Protein AF-A0AAN9NMA2-F1 (afdb_monomer)

Nearest PDB structures (foldseek):
  8e0n-assembly1_A  TM=4.822E-01  e=2.339E+00  synthetic construct
  8e0o-assembly1_C  TM=3.636E-01  e=3.233E+00  synthetic construct
  6xr2-assembly1_A  TM=3.063E-01  e=9.809E+00  synthetic construct
  4wpe-assembly1_A-2  TM=1.705E-01  e=4.469E+00  Saccharomyces cerevisiae S288C

Foldseek 3Di:
DVVVVVVVVVVVVVVVVVVLVVLLVVLVVLLCQCVVVQLVSLVVCVVVVVLVVVLPDCLLVCVVCPVVPPDDDPPVVVVVVVSNLSNVLSVLSSLLSNLSNLPPDPPPVVNCVSLVSSVVSCVSNLVLLVVLLPDQPVPDDPSSLSVVLSSLSSCLRRVVVDDDPPRCVVLSLQVLLCNLLVPDPVPCLVPDDPDPPVVSVSSVVSSVSSVVSSVSSVVCCCPVVVDDAAADPDCPPDPDDDPRNGDHPVSVVSVVVSVVVVVVVVVVVVVVVVVVVVVVVVPPDPPPDDDDPDDDDDDDDDDD

Secondary structure (DSSP, 8-state):
-HHHHHHHHHHHHHHHHHHHHHHHHHHHHHHHHHHHTHHHHHHHHHHTTHHHHHHHSTTTGGGGGGGGGGTS-TTHHHHHHHHHHHHHHHHHHHHHHHGGGGGT---HHHHHHHHHHHHHHHHHTHHHHHHHHTS-SSS--HHHHHHHHHHHHHHHHHGGG----TT-HHHHHHHHHHHHHTS-TT--TTT--SS-HHHHHHHHHHHHHHHHHHHHHHHHHHHHH-PPPPSS----S---S----PPPHHHHHHHHHHHHHHHHHHHHHHHHHHHHHHHHHHT-----PPPP------------

Structure (mmCIF, N/CA/C/O backbone):
data_AF-A0AAN9NMA2-F1
#
_entry.id   AF-A0AAN9NMA2-F1
#
loop_
_atom_site.group_PDB
_atom_site.id
_atom_site.type_symbol
_atom_site.label_atom_id
_atom_site.label_alt_id
_atom_site.label_comp_id
_atom_site.label_asym_id
_atom_site.label_entity_id
_atom_site.label_seq_id
_atom_site.pdbx_PDB_ins_code
_atom_site.Cartn_x
_atom_site.Cartn_y
_atom_site.Cartn_z
_atom_site.occupancy
_atom_site.B_iso_or_equiv
_atom_site.auth_seq_id
_atom_site.auth_comp_id
_atom_site.auth_asym_id
_atom_site.auth_atom_id
_atom_site.pdbx_PDB_model_num
ATOM 1 N N . MET A 1 1 ? 37.574 -26.250 -24.088 1.00 56.19 1 MET A N 1
ATOM 2 C CA . MET A 1 1 ? 36.104 -26.155 -24.203 1.00 56.19 1 MET A CA 1
ATOM 3 C C . MET A 1 1 ? 35.456 -25.803 -22.860 1.00 56.19 1 MET A C 1
ATOM 5 O O . MET A 1 1 ? 34.937 -24.706 -22.727 1.00 56.19 1 MET A O 1
ATOM 9 N N . GLU A 1 2 ? 35.596 -26.625 -21.815 1.00 55.31 2 GLU A N 1
ATOM 10 C CA . GLU A 1 2 ? 34.960 -26.388 -20.499 1.00 55.31 2 GLU A CA 1
ATOM 11 C C . GLU A 1 2 ? 35.450 -25.115 -19.761 1.00 55.31 2 GLU A C 1
ATOM 13 O O . GLU A 1 2 ? 34.676 -24.400 -19.123 1.00 55.31 2 GLU A O 1
ATOM 18 N N . ALA A 1 3 ? 36.732 -24.758 -19.906 1.00 56.34 3 ALA A N 1
ATOM 19 C CA . ALA A 1 3 ? 37.302 -23.544 -19.310 1.00 56.34 3 ALA A CA 1
ATOM 20 C C . ALA A 1 3 ? 36.848 -22.235 -19.995 1.00 56.34 3 ALA A C 1
ATOM 22 O O . ALA A 1 3 ? 36.778 -21.189 -19.345 1.00 56.34 3 ALA A O 1
ATOM 23 N N . GLU A 1 4 ? 36.517 -22.280 -21.289 1.00 51.00 4 GLU A N 1
ATOM 24 C CA . GLU A 1 4 ? 35.986 -21.125 -22.026 1.00 51.00 4 GLU A CA 1
ATOM 25 C C . GLU A 1 4 ? 34.508 -20.903 -21.725 1.00 51.00 4 GLU A C 1
ATOM 27 O O . GLU A 1 4 ? 34.096 -19.764 -21.514 1.00 51.00 4 GLU A O 1
ATOM 32 N N . GLU A 1 5 ? 33.728 -21.975 -21.589 1.00 50.56 5 GLU A N 1
ATOM 33 C CA . GLU A 1 5 ? 32.324 -21.875 -21.198 1.00 50.56 5 GLU A CA 1
ATOM 34 C C . GLU A 1 5 ? 32.168 -21.333 -19.767 1.00 50.56 5 GLU A C 1
ATOM 36 O O . GLU A 1 5 ? 31.306 -20.496 -19.494 1.00 50.56 5 GLU A O 1
ATOM 41 N N . LYS A 1 6 ? 33.079 -21.706 -18.858 1.00 55.09 6 LYS A N 1
ATOM 42 C CA . LYS A 1 6 ? 33.122 -21.167 -17.490 1.00 55.09 6 LYS A CA 1
ATOM 43 C C . LYS A 1 6 ? 33.547 -19.692 -17.446 1.00 55.09 6 LYS A C 1
ATOM 45 O O . LYS A 1 6 ? 33.032 -18.937 -16.622 1.00 55.09 6 LYS A O 1
ATOM 50 N N . LYS A 1 7 ? 34.450 -19.252 -18.334 1.00 57.41 7 LYS A N 1
ATOM 51 C CA . LYS A 1 7 ? 34.821 -17.829 -18.485 1.00 57.41 7 LYS A CA 1
ATOM 52 C C . LYS A 1 7 ? 33.698 -17.002 -19.115 1.00 57.41 7 LYS A C 1
ATOM 54 O O . LYS A 1 7 ? 33.480 -15.872 -18.685 1.00 57.41 7 LYS A O 1
ATOM 59 N N . ARG A 1 8 ? 32.971 -17.562 -20.084 1.00 51.69 8 ARG A N 1
ATOM 60 C CA . ARG A 1 8 ? 31.833 -16.911 -20.741 1.00 51.69 8 ARG A CA 1
ATOM 61 C C . ARG A 1 8 ? 30.655 -16.722 -19.780 1.00 51.69 8 ARG A C 1
ATOM 63 O O . ARG A 1 8 ? 30.224 -15.589 -19.602 1.00 51.69 8 ARG A O 1
ATOM 70 N N . LYS A 1 9 ? 30.270 -17.766 -19.033 1.00 54.69 9 LYS A N 1
ATOM 71 C CA . LYS A 1 9 ? 29.243 -17.676 -17.973 1.00 54.69 9 LYS A CA 1
ATOM 72 C C . LYS A 1 9 ? 29.603 -16.667 -16.875 1.00 54.69 9 LYS A C 1
ATOM 74 O O . LYS A 1 9 ? 28.730 -15.971 -16.372 1.00 54.69 9 LYS A O 1
ATOM 79 N N . ARG A 1 10 ? 30.891 -16.535 -16.521 1.00 53.38 10 ARG A N 1
ATOM 80 C CA . ARG A 1 10 ? 31.354 -15.522 -15.550 1.00 53.38 10 ARG A CA 1
ATOM 81 C C . ARG A 1 10 ? 31.276 -14.086 -16.079 1.00 53.38 10 ARG A C 1
ATOM 83 O O . ARG A 1 10 ? 30.953 -13.198 -15.301 1.00 53.38 10 ARG A O 1
ATOM 90 N N . ARG A 1 11 ? 31.555 -13.848 -17.366 1.00 47.19 11 ARG A N 1
ATOM 91 C CA . ARG A 1 11 ? 31.408 -12.513 -17.980 1.00 47.19 11 ARG A CA 1
ATOM 92 C C . ARG A 1 11 ? 29.943 -12.121 -18.155 1.00 47.19 11 ARG A C 1
ATOM 94 O O . ARG A 1 11 ? 29.588 -10.999 -17.827 1.00 47.19 11 ARG A O 1
ATOM 101 N N . GLU A 1 12 ? 29.102 -13.053 -18.598 1.00 51.62 12 GLU A N 1
ATOM 102 C CA . GLU A 1 12 ? 27.655 -12.837 -18.744 1.00 51.62 12 GLU A CA 1
ATOM 103 C C . GLU A 1 12 ? 26.982 -12.574 -17.381 1.00 51.62 12 GLU A C 1
ATOM 105 O O . GLU A 1 12 ? 26.124 -11.700 -17.271 1.00 51.62 12 GLU A O 1
ATOM 110 N N . GLY A 1 13 ? 27.424 -13.250 -16.312 1.00 52.12 13 GLY A N 1
ATOM 111 C CA . GLY A 1 13 ? 26.959 -12.979 -14.947 1.00 52.12 13 GLY A CA 1
ATOM 112 C C . GLY A 1 13 ? 27.393 -11.615 -14.387 1.00 52.12 13 GLY A C 1
ATOM 113 O O . GLY A 1 13 ? 26.640 -11.005 -13.631 1.00 52.12 13 GLY A O 1
ATOM 114 N N . PHE A 1 14 ? 28.576 -11.121 -14.770 1.00 48.97 14 PHE A N 1
ATOM 115 C CA . PHE A 1 14 ? 29.099 -9.823 -14.328 1.00 48.97 14 PHE A CA 1
ATOM 116 C C . PHE A 1 14 ? 28.417 -8.642 -15.042 1.00 48.97 14 PHE A C 1
ATOM 118 O O . PHE A 1 14 ? 27.971 -7.713 -14.377 1.00 48.97 14 PHE A O 1
ATOM 125 N N . ASP A 1 15 ? 28.230 -8.722 -16.365 1.00 53.62 15 ASP A N 1
ATOM 126 C CA . ASP A 1 15 ? 27.480 -7.722 -17.157 1.00 53.62 15 ASP A CA 1
ATOM 127 C C . ASP A 1 15 ? 26.005 -7.633 -16.707 1.00 53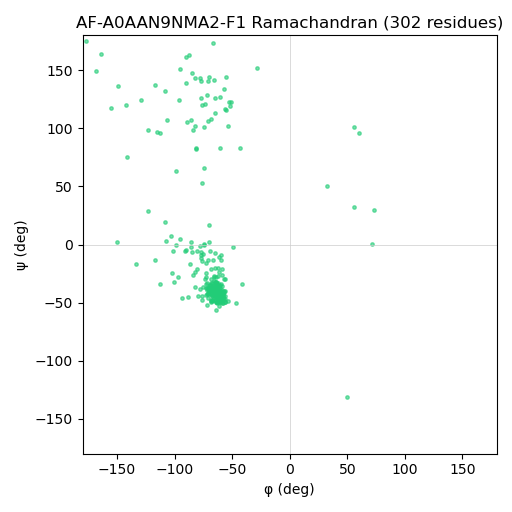.62 15 ASP A C 1
ATOM 129 O O . ASP A 1 15 ? 25.418 -6.556 -16.595 1.00 53.62 15 ASP A O 1
ATOM 133 N N . GLY A 1 16 ? 25.408 -8.769 -16.328 1.00 60.16 16 GLY A N 1
ATOM 134 C CA . GLY A 1 16 ? 24.080 -8.791 -15.715 1.00 60.16 16 GLY A CA 1
ATOM 135 C C . GLY A 1 16 ? 24.018 -8.123 -14.335 1.00 60.16 16 GLY A C 1
ATOM 136 O O . GLY A 1 16 ? 22.973 -7.580 -13.977 1.00 60.16 16 GLY A O 1
ATOM 137 N N . PHE A 1 17 ? 25.098 -8.165 -13.545 1.00 58.56 17 PHE A N 1
ATOM 138 C CA . PHE A 1 17 ? 25.187 -7.508 -12.234 1.00 58.56 17 PHE A CA 1
ATOM 139 C C . PHE A 1 17 ? 25.277 -5.990 -12.363 1.00 58.56 17 PHE A C 1
ATOM 141 O O . PHE A 1 17 ? 24.439 -5.285 -11.804 1.00 58.56 17 PHE A O 1
ATOM 148 N N . GLU A 1 18 ? 26.216 -5.508 -13.174 1.00 62.53 18 GLU A N 1
ATOM 149 C CA . GLU A 1 18 ? 26.425 -4.081 -13.420 1.00 62.53 18 GLU A CA 1
ATOM 150 C C . GLU A 1 18 ? 25.147 -3.406 -13.937 1.00 62.53 18 GLU A C 1
ATOM 152 O O . GLU A 1 18 ? 24.709 -2.397 -13.388 1.00 62.53 18 GLU A O 1
ATOM 157 N N . ARG A 1 19 ? 24.453 -4.043 -14.889 1.00 67.50 19 ARG A N 1
ATOM 158 C CA . ARG A 1 19 ? 23.186 -3.537 -15.441 1.00 67.50 19 ARG A CA 1
ATOM 159 C C . ARG A 1 19 ? 22.065 -3.420 -14.407 1.00 67.50 19 ARG A C 1
ATOM 161 O O . ARG A 1 19 ? 21.262 -2.494 -14.483 1.00 67.50 19 ARG A O 1
ATOM 168 N N . ALA A 1 20 ? 21.991 -4.343 -13.448 1.00 65.31 20 ALA A N 1
ATOM 169 C CA . ALA A 1 20 ? 20.990 -4.266 -12.384 1.00 65.31 20 ALA A CA 1
ATOM 170 C C . ALA A 1 20 ? 21.314 -3.164 -11.372 1.00 65.31 20 ALA A C 1
ATOM 172 O O . ALA A 1 20 ? 20.399 -2.479 -10.929 1.00 65.31 20 ALA A O 1
ATOM 173 N N . CYS A 1 21 ? 22.594 -2.965 -11.048 1.00 68.12 21 CYS A N 1
ATOM 174 C CA . CYS A 1 21 ? 23.028 -1.860 -10.196 1.00 68.12 21 CYS A CA 1
ATOM 175 C C . CYS A 1 21 ? 22.755 -0.503 -10.859 1.00 68.12 21 CYS A C 1
ATOM 177 O O . CYS A 1 21 ? 22.251 0.406 -10.206 1.00 68.12 21 CYS A O 1
ATOM 179 N N . THR A 1 22 ? 23.012 -0.360 -12.164 1.00 78.81 22 THR A N 1
ATOM 180 C CA . THR A 1 22 ? 22.646 0.856 -12.908 1.00 78.81 22 THR A CA 1
ATOM 181 C C . THR A 1 22 ? 21.140 1.103 -12.853 1.00 78.81 22 THR A C 1
ATOM 183 O O . THR A 1 22 ? 20.709 2.202 -12.513 1.00 78.81 22 THR A O 1
ATOM 186 N N . PHE A 1 23 ? 20.336 0.069 -13.107 1.00 79.06 23 PHE A N 1
ATOM 187 C CA . PHE A 1 23 ? 18.879 0.178 -13.077 1.00 79.06 23 PHE A CA 1
ATOM 188 C C . PHE A 1 23 ? 18.333 0.533 -11.686 1.00 79.06 23 PHE A C 1
ATOM 190 O O . PHE A 1 23 ? 17.402 1.324 -11.555 1.00 79.06 23 PHE A O 1
ATOM 197 N N . GLU A 1 24 ? 18.926 -0.011 -10.626 1.00 79.88 24 GLU A N 1
ATOM 198 C CA . GLU A 1 24 ? 18.588 0.348 -9.250 1.00 79.88 24 GLU A CA 1
ATOM 199 C C . GLU A 1 24 ? 18.865 1.831 -8.966 1.00 79.88 24 GLU A C 1
ATOM 201 O O . GLU A 1 24 ? 18.018 2.520 -8.395 1.00 79.88 24 GLU A O 1
ATOM 206 N N . VAL A 1 25 ? 20.025 2.342 -9.391 1.00 84.69 25 VAL A N 1
ATOM 207 C CA . VAL A 1 25 ? 20.384 3.758 -9.226 1.00 84.69 25 VAL A CA 1
ATOM 208 C C . VAL A 1 25 ? 19.408 4.658 -9.984 1.00 84.69 25 VAL A C 1
ATOM 210 O O . VAL A 1 25 ? 18.971 5.681 -9.448 1.00 84.69 25 VAL A O 1
ATOM 213 N N . GLU A 1 26 ? 19.014 4.264 -11.194 1.00 87.50 26 GLU A N 1
ATOM 214 C CA . GLU A 1 26 ? 17.990 4.962 -11.973 1.00 87.50 26 GLU A CA 1
ATOM 215 C C . GLU A 1 26 ? 16.642 4.976 -11.238 1.00 87.50 26 GLU A C 1
ATOM 217 O O . GLU A 1 26 ? 16.062 6.044 -11.036 1.00 87.50 26 GLU A O 1
ATOM 222 N N . LEU A 1 27 ? 16.165 3.828 -10.746 1.00 88.19 27 LEU A N 1
ATOM 223 C CA . LEU A 1 27 ? 14.931 3.750 -9.957 1.00 88.19 27 LEU A CA 1
ATOM 224 C C . LEU A 1 27 ? 14.999 4.612 -8.693 1.00 88.19 27 LEU A C 1
ATOM 226 O O . LEU A 1 27 ? 14.045 5.326 -8.375 1.00 88.19 27 LEU A O 1
ATOM 230 N N . ALA A 1 28 ? 16.125 4.588 -7.983 1.00 89.31 28 ALA A N 1
ATOM 231 C CA . ALA A 1 28 ? 16.335 5.411 -6.801 1.00 89.31 28 ALA A CA 1
ATOM 232 C C . ALA A 1 28 ? 16.261 6.908 -7.137 1.00 89.31 28 ALA A C 1
ATOM 234 O O . ALA A 1 28 ? 15.673 7.679 -6.373 1.00 89.31 28 ALA A O 1
ATOM 235 N N . LEU A 1 29 ? 16.801 7.327 -8.285 1.00 92.44 29 LEU A N 1
ATOM 236 C CA . LEU A 1 29 ? 16.683 8.699 -8.771 1.00 92.44 29 LEU A CA 1
ATOM 237 C C . LEU A 1 29 ? 15.222 9.070 -9.060 1.00 92.44 29 LEU A C 1
ATOM 239 O O . LEU A 1 29 ? 14.768 10.122 -8.608 1.00 92.44 29 LEU A O 1
ATOM 243 N N . LEU A 1 30 ? 14.462 8.209 -9.741 1.00 94.12 30 LEU A N 1
ATOM 244 C CA . LEU A 1 30 ? 13.045 8.455 -10.040 1.00 94.12 30 LEU A CA 1
ATOM 245 C C . LEU A 1 30 ? 12.204 8.564 -8.761 1.00 94.12 30 LEU A C 1
ATOM 247 O O . LEU A 1 30 ? 11.411 9.497 -8.610 1.00 94.12 30 LEU A O 1
ATOM 251 N N . VAL A 1 31 ? 12.429 7.669 -7.794 1.00 92.69 31 VAL A N 1
ATOM 252 C CA . VAL A 1 31 ? 11.788 7.739 -6.473 1.00 92.69 31 VAL A CA 1
ATOM 253 C C . VAL A 1 31 ? 12.137 9.060 -5.786 1.00 92.69 31 VAL A C 1
ATOM 255 O O . VAL A 1 31 ? 11.235 9.748 -5.303 1.00 92.69 31 VAL A O 1
ATOM 258 N N . ARG A 1 32 ? 13.411 9.475 -5.800 1.00 93.06 32 ARG A N 1
ATOM 259 C CA . ARG A 1 32 ? 13.847 10.761 -5.228 1.00 93.06 32 ARG A CA 1
ATOM 260 C C . ARG A 1 32 ? 13.190 11.957 -5.906 1.00 93.06 32 ARG A C 1
ATOM 262 O O . ARG A 1 32 ? 12.810 12.884 -5.199 1.00 93.06 32 ARG A O 1
ATOM 269 N N . ILE A 1 33 ? 13.028 11.950 -7.230 1.00 92.81 33 ILE A N 1
ATOM 270 C CA . ILE A 1 33 ? 12.318 13.012 -7.959 1.00 92.81 33 ILE A CA 1
ATOM 271 C C . ILE A 1 33 ? 10.866 13.086 -7.479 1.00 92.81 33 ILE A C 1
ATOM 273 O O . ILE A 1 33 ? 10.405 14.163 -7.102 1.00 92.81 33 ILE A O 1
ATOM 277 N N . SER A 1 34 ? 10.169 11.947 -7.417 1.00 91.69 34 SER A N 1
ATOM 278 C CA . SER A 1 34 ? 8.778 11.914 -6.953 1.00 91.69 34 SER A CA 1
ATOM 279 C C . SER A 1 34 ? 8.627 12.383 -5.501 1.00 91.69 34 SER A C 1
ATOM 281 O O . SER A 1 34 ? 7.679 13.088 -5.176 1.00 91.69 34 SER A O 1
ATOM 283 N N . HIS A 1 35 ? 9.593 12.066 -4.636 1.00 89.81 35 HIS A N 1
ATOM 284 C CA . HIS A 1 35 ? 9.566 12.466 -3.233 1.00 89.81 35 HIS A CA 1
ATOM 285 C C . HIS A 1 35 ? 9.920 13.948 -3.046 1.00 89.81 35 HIS A C 1
ATOM 287 O O . HIS A 1 35 ? 9.213 14.675 -2.357 1.00 89.81 35 HIS A O 1
ATOM 293 N N . LYS A 1 36 ? 11.000 14.420 -3.684 1.00 92.50 36 LYS A N 1
ATOM 294 C CA . LYS A 1 36 ? 11.506 15.794 -3.535 1.00 92.50 36 LYS A CA 1
ATOM 295 C C . LYS A 1 36 ? 10.556 16.831 -4.131 1.00 92.50 36 LYS A C 1
ATOM 297 O O . LYS A 1 36 ? 10.403 17.906 -3.564 1.00 92.50 36 LYS A O 1
ATOM 302 N N . TYR A 1 37 ? 9.944 16.518 -5.270 1.00 89.56 37 TYR A N 1
ATOM 303 C CA . TYR A 1 37 ? 9.050 17.433 -5.985 1.00 89.56 37 TYR A CA 1
ATOM 304 C C . TYR A 1 37 ? 7.565 17.085 -5.794 1.00 89.56 37 TYR A C 1
ATOM 306 O O . TYR A 1 37 ? 6.706 17.681 -6.448 1.00 89.56 37 TYR A O 1
ATOM 314 N N . GLY A 1 38 ? 7.257 16.121 -4.919 1.00 88.25 38 GLY A N 1
ATOM 315 C CA . GLY A 1 38 ? 5.902 15.684 -4.596 1.00 88.25 38 GLY A CA 1
ATOM 316 C C . GLY A 1 38 ? 5.055 15.393 -5.837 1.00 88.25 38 GLY A C 1
ATOM 317 O O . GLY A 1 38 ? 5.486 14.725 -6.780 1.00 88.25 38 GLY A O 1
ATOM 318 N N . LYS A 1 39 ? 3.841 15.954 -5.859 1.00 87.88 39 LYS A N 1
ATOM 319 C CA . LYS A 1 39 ? 2.870 15.763 -6.947 1.00 87.88 39 LYS A CA 1
ATOM 320 C C . LYS A 1 39 ? 3.385 16.255 -8.301 1.00 87.88 39 LYS A C 1
ATOM 322 O O . LYS A 1 39 ? 3.200 15.568 -9.298 1.00 87.88 39 LYS A O 1
ATOM 327 N N . SER A 1 40 ? 4.089 17.384 -8.353 1.00 88.44 40 SER A N 1
ATOM 328 C CA . SER A 1 40 ? 4.661 17.891 -9.609 1.00 88.44 40 SER A CA 1
ATOM 329 C C . SER A 1 40 ? 5.706 16.927 -10.177 1.00 88.44 40 SER A C 1
ATOM 331 O O . SER A 1 40 ? 5.712 16.652 -11.375 1.00 88.44 40 SER A O 1
ATOM 333 N N . GLY A 1 41 ? 6.548 16.348 -9.313 1.00 90.62 41 GLY A N 1
ATOM 334 C CA . GLY A 1 41 ? 7.504 15.308 -9.703 1.00 90.62 41 GLY A CA 1
ATOM 335 C C . GLY A 1 41 ? 6.812 14.048 -10.215 1.00 90.62 41 GLY A C 1
ATOM 336 O O . GLY A 1 41 ? 7.126 13.565 -11.301 1.00 90.62 41 GLY A O 1
ATOM 337 N N . ALA A 1 42 ? 5.825 13.548 -9.469 1.00 90.69 42 ALA A N 1
ATOM 338 C CA . ALA A 1 42 ? 5.023 12.396 -9.873 1.00 90.69 42 ALA A CA 1
ATOM 339 C C . ALA A 1 42 ? 4.323 12.619 -11.228 1.00 90.69 42 ALA A C 1
ATOM 341 O O . ALA A 1 42 ? 4.308 11.724 -12.069 1.00 90.69 42 ALA A O 1
ATOM 342 N N . GLN A 1 43 ? 3.804 13.821 -11.485 1.00 89.50 43 GLN A N 1
ATOM 343 C CA . GLN A 1 43 ? 3.146 14.158 -12.746 1.00 89.50 43 GLN A CA 1
ATOM 344 C C . GLN A 1 43 ? 4.107 14.142 -13.938 1.00 89.50 43 GLN A C 1
ATOM 346 O O . GLN A 1 43 ? 3.752 13.628 -15.002 1.00 89.50 43 GLN A O 1
ATOM 351 N N . VAL A 1 44 ? 5.312 14.696 -13.779 1.00 91.12 44 VAL A N 1
ATOM 352 C CA . VAL A 1 44 ? 6.340 14.658 -14.831 1.00 91.12 44 VAL A CA 1
ATOM 353 C C . VAL A 1 44 ? 6.683 13.208 -15.164 1.00 91.12 44 VAL A C 1
ATOM 355 O O . VAL A 1 44 ? 6.649 12.822 -16.330 1.00 91.12 44 VAL A O 1
ATOM 358 N N . LEU A 1 45 ? 6.918 12.383 -14.142 1.00 92.38 45 LEU A N 1
ATOM 359 C CA . LEU A 1 45 ? 7.236 10.964 -14.311 1.00 92.38 45 LEU A CA 1
ATOM 360 C C . LEU A 1 45 ? 6.090 10.185 -14.971 1.00 92.38 45 LEU A C 1
ATOM 362 O O . LEU A 1 45 ? 6.327 9.373 -15.865 1.00 92.38 45 LEU A O 1
ATOM 366 N N . PHE A 1 46 ? 4.844 10.463 -14.585 1.00 90.31 46 PHE A N 1
ATOM 367 C CA . PHE A 1 46 ? 3.671 9.887 -15.240 1.00 90.31 46 PHE A CA 1
ATOM 368 C C . PHE A 1 46 ? 3.603 10.272 -16.723 1.00 90.31 46 PHE A C 1
ATOM 370 O O . PHE A 1 46 ? 3.385 9.416 -17.578 1.00 90.31 46 PHE A O 1
ATOM 377 N N . SER A 1 47 ? 3.847 11.546 -17.038 1.00 89.31 47 SER A N 1
ATOM 378 C CA . SER A 1 47 ? 3.820 12.068 -18.411 1.00 89.31 47 SER A CA 1
ATOM 379 C C . SER A 1 47 ? 4.934 11.484 -19.286 1.00 89.31 47 SER A C 1
ATOM 381 O O . SER A 1 47 ? 4.756 11.357 -20.492 1.00 89.31 47 SER A O 1
ATOM 383 N N . MET A 1 48 ? 6.052 11.068 -18.682 1.00 92.06 48 MET A N 1
ATOM 384 C CA . MET A 1 48 ? 7.133 10.327 -19.345 1.00 92.06 48 MET A CA 1
ATOM 385 C C . MET A 1 48 ? 6.788 8.855 -19.640 1.00 92.06 48 MET A C 1
ATOM 387 O O . MET A 1 48 ? 7.627 8.128 -20.167 1.00 92.06 48 MET A O 1
ATOM 391 N N . GLY A 1 49 ? 5.582 8.388 -19.297 1.00 89.38 49 GLY A N 1
ATOM 392 C CA . GLY A 1 49 ? 5.154 7.014 -19.565 1.00 89.38 49 GLY A CA 1
ATOM 393 C C . GLY A 1 49 ? 5.823 5.984 -18.657 1.00 89.38 49 GLY A C 1
ATOM 394 O O . GLY A 1 49 ? 6.017 4.840 -19.060 1.00 89.38 49 GLY A O 1
ATOM 395 N N . ILE A 1 50 ? 6.195 6.361 -17.426 1.00 90.94 50 ILE A N 1
ATOM 396 C CA . ILE A 1 50 ? 7.008 5.488 -16.570 1.00 90.94 50 ILE A CA 1
ATOM 397 C C . ILE A 1 50 ? 6.343 4.137 -16.263 1.00 90.94 50 ILE A C 1
ATOM 399 O O . ILE A 1 50 ? 7.033 3.128 -16.217 1.00 90.94 50 ILE A O 1
ATOM 403 N N . LEU A 1 51 ? 5.013 4.080 -16.127 1.00 90.50 51 LEU A N 1
ATOM 404 C CA . LEU A 1 51 ? 4.289 2.817 -15.916 1.00 90.50 51 LEU A CA 1
ATOM 405 C C . LEU A 1 51 ? 4.384 1.879 -17.126 1.00 90.50 51 LEU A C 1
ATOM 407 O O . LEU A 1 51 ? 4.549 0.672 -16.954 1.00 90.50 51 LEU A O 1
ATOM 411 N N . ASP A 1 52 ? 4.338 2.431 -18.339 1.00 89.56 52 ASP A N 1
ATOM 412 C CA . ASP A 1 52 ? 4.487 1.661 -19.576 1.00 89.56 52 ASP A CA 1
ATOM 413 C C . ASP A 1 52 ? 5.938 1.149 -19.708 1.00 89.56 52 ASP A C 1
ATOM 415 O O . ASP A 1 52 ? 6.171 -0.010 -20.059 1.00 89.56 52 ASP A O 1
ATOM 419 N N . ASN A 1 53 ? 6.923 1.968 -19.323 1.00 87.94 53 ASN A N 1
ATOM 420 C CA . ASN A 1 53 ? 8.341 1.588 -19.301 1.00 87.94 53 ASN A CA 1
ATOM 421 C C . ASN A 1 53 ? 8.638 0.493 -18.263 1.00 87.94 53 ASN A C 1
ATOM 423 O O . ASN A 1 53 ? 9.389 -0.441 -18.537 1.00 87.94 53 ASN A O 1
ATOM 427 N N . LEU A 1 54 ? 8.029 0.571 -17.077 1.00 87.25 54 LEU A N 1
ATOM 428 C CA . LEU A 1 54 ? 8.177 -0.449 -16.036 1.00 87.25 54 LEU A CA 1
ATOM 429 C C . LEU A 1 54 ? 7.509 -1.771 -16.432 1.00 87.25 54 LEU A C 1
ATOM 431 O O . LEU A 1 54 ? 8.074 -2.829 -16.172 1.00 87.25 54 LEU A O 1
ATOM 435 N N . SER A 1 55 ? 6.350 -1.709 -17.095 1.00 82.81 55 SER A N 1
ATOM 436 C CA . SER A 1 55 ? 5.610 -2.896 -17.553 1.00 82.81 55 SER A CA 1
ATOM 437 C C . SER A 1 55 ? 6.273 -3.589 -18.746 1.00 82.81 55 SER A C 1
ATOM 439 O O . SER A 1 55 ? 6.232 -4.809 -18.864 1.00 82.81 55 SER A O 1
ATOM 441 N N . SER A 1 56 ? 6.901 -2.821 -19.640 1.00 77.06 56 SER A N 1
ATOM 442 C CA . SER A 1 56 ? 7.670 -3.357 -20.775 1.00 77.06 56 SER A CA 1
ATOM 443 C C . SER A 1 56 ? 9.083 -3.807 -20.381 1.00 77.06 56 SER A C 1
ATOM 445 O O . SER A 1 56 ? 9.701 -4.627 -21.068 1.00 77.06 56 SER A O 1
ATOM 447 N N . GLY A 1 57 ? 9.601 -3.300 -19.260 1.00 65.81 57 GLY A N 1
ATOM 448 C CA . GLY A 1 57 ? 10.896 -3.662 -18.710 1.00 65.81 57 GLY A CA 1
ATOM 449 C C . GLY A 1 57 ? 10.953 -5.126 -18.272 1.00 65.81 57 GLY A C 1
ATOM 450 O O . GLY A 1 57 ? 10.193 -5.584 -17.423 1.00 65.81 57 GLY A O 1
ATOM 451 N N . ARG A 1 58 ? 11.949 -5.871 -18.772 1.00 53.91 58 ARG A N 1
ATOM 452 C CA . ARG A 1 58 ? 12.213 -7.271 -18.367 1.00 53.91 58 ARG A CA 1
ATOM 453 C C . ARG A 1 58 ? 12.516 -7.442 -16.867 1.00 53.91 58 ARG A C 1
ATOM 455 O O . ARG A 1 58 ? 12.589 -8.576 -16.405 1.00 53.91 58 ARG A O 1
ATOM 462 N N . ALA A 1 59 ? 12.690 -6.348 -16.122 1.00 50.88 59 ALA A N 1
ATOM 463 C CA . ALA A 1 59 ? 12.981 -6.338 -14.690 1.00 50.88 59 ALA A CA 1
ATOM 464 C C . ALA A 1 59 ? 11.846 -6.931 -13.837 1.00 50.88 59 ALA A C 1
ATOM 466 O O . ALA A 1 59 ? 12.126 -7.583 -12.836 1.00 50.88 59 ALA A O 1
ATOM 467 N N . MET A 1 60 ? 10.583 -6.781 -14.253 1.00 53.03 60 MET A N 1
ATOM 468 C CA . MET A 1 60 ? 9.446 -7.404 -13.559 1.00 53.03 60 MET A CA 1
ATOM 469 C C . MET A 1 60 ? 9.224 -8.864 -13.998 1.00 53.03 60 MET A C 1
ATOM 471 O O . MET A 1 60 ? 8.793 -9.692 -13.203 1.00 53.03 60 MET A O 1
ATOM 475 N N . ASN A 1 61 ? 9.635 -9.227 -15.221 1.00 46.72 61 ASN A N 1
ATOM 476 C CA . ASN A 1 61 ? 9.586 -10.602 -15.748 1.00 46.72 61 ASN A CA 1
ATOM 477 C C . ASN A 1 61 ? 10.655 -11.547 -15.163 1.00 46.72 61 ASN A C 1
ATOM 479 O O . ASN A 1 61 ? 10.659 -12.740 -15.472 1.00 46.72 61 ASN A O 1
ATOM 483 N N . LEU A 1 62 ? 11.520 -11.065 -14.261 1.00 45.03 62 LEU A N 1
ATOM 484 C CA . LEU A 1 62 ? 12.363 -11.925 -13.413 1.00 45.03 62 LEU A CA 1
ATOM 485 C C . LEU A 1 62 ? 11.527 -12.839 -12.493 1.00 45.03 62 LEU A C 1
ATOM 487 O O . LEU A 1 62 ? 12.037 -13.805 -11.929 1.00 45.03 62 LEU A O 1
ATOM 491 N N . GLN A 1 63 ? 10.217 -12.599 -12.413 1.00 43.69 63 GLN A N 1
ATOM 492 C CA . GLN A 1 63 ? 9.246 -13.414 -11.693 1.00 43.69 63 GLN A CA 1
ATOM 493 C C . GLN A 1 63 ? 9.103 -14.859 -12.206 1.00 43.69 63 GLN A C 1
ATOM 495 O O . GLN A 1 63 ? 8.715 -15.737 -11.436 1.00 43.69 63 GLN A O 1
ATOM 500 N N . GLY A 1 64 ? 9.506 -15.158 -13.450 1.00 38.38 64 GLY A N 1
ATOM 501 C CA . GLY A 1 64 ? 9.607 -16.543 -13.943 1.00 38.38 64 GLY A CA 1
ATOM 502 C C . GLY A 1 64 ? 10.587 -17.420 -13.141 1.00 38.38 64 GLY A C 1
ATOM 503 O O . GLY A 1 64 ? 10.547 -18.645 -13.243 1.00 38.38 64 GLY A O 1
ATOM 504 N N . SER A 1 65 ? 11.429 -16.805 -12.302 1.00 38.25 65 SER A N 1
ATOM 505 C CA . SER A 1 65 ? 12.372 -17.469 -11.397 1.00 38.25 65 SER A CA 1
ATOM 506 C C . SER A 1 65 ? 11.846 -17.657 -9.964 1.00 38.25 65 SER A C 1
ATOM 508 O O . SER A 1 65 ? 12.560 -18.171 -9.113 1.00 38.25 65 SER A O 1
ATOM 510 N N . LEU A 1 66 ? 10.590 -17.318 -9.649 1.00 40.06 66 LEU A N 1
ATOM 511 C CA . LEU A 1 66 ? 10.036 -17.608 -8.313 1.00 40.06 66 LEU A CA 1
ATOM 512 C C . LEU A 1 66 ? 9.671 -19.089 -8.102 1.00 40.06 66 LEU A C 1
ATOM 514 O O . LEU A 1 66 ? 9.419 -19.503 -6.975 1.00 40.06 66 LEU A O 1
ATOM 518 N N . ARG A 1 67 ? 9.719 -19.922 -9.154 1.00 35.38 67 ARG A N 1
ATOM 519 C CA . ARG A 1 67 ? 9.603 -21.391 -9.043 1.00 35.38 67 ARG A CA 1
ATOM 520 C C . ARG A 1 67 ? 10.922 -22.123 -8.754 1.00 35.38 67 ARG A C 1
ATOM 522 O O . ARG A 1 67 ? 10.912 -23.345 -8.663 1.00 35.38 67 ARG A O 1
ATOM 529 N N . TRP A 1 68 ? 12.051 -21.429 -8.586 1.00 33.75 68 TRP A N 1
ATOM 530 C CA . TRP A 1 68 ? 13.345 -22.086 -8.321 1.00 33.75 68 TRP A CA 1
ATOM 531 C C . TRP A 1 68 ? 13.619 -22.407 -6.844 1.00 33.75 68 TRP A C 1
ATOM 533 O O . TRP A 1 68 ? 14.632 -23.034 -6.528 1.00 33.75 68 TRP A O 1
ATOM 543 N N . VAL A 1 69 ? 12.716 -22.030 -5.935 1.00 34.03 69 VAL A N 1
ATOM 544 C CA . VAL A 1 69 ? 12.961 -22.129 -4.488 1.00 34.03 69 VAL A CA 1
ATOM 545 C C . VAL A 1 69 ? 12.832 -23.547 -3.925 1.00 34.03 69 VAL A C 1
ATOM 547 O O . VAL A 1 69 ? 13.278 -23.770 -2.805 1.00 34.03 69 VAL A O 1
ATOM 550 N N . GLU A 1 70 ? 12.353 -24.550 -4.666 1.00 34.81 70 GLU A N 1
ATOM 551 C CA . GLU A 1 70 ? 12.157 -25.861 -4.029 1.00 34.81 70 GLU A CA 1
ATOM 552 C C . GLU A 1 70 ? 13.339 -26.840 -4.104 1.00 34.81 70 GLU A C 1
ATOM 554 O O . GLU A 1 70 ? 13.269 -27.873 -3.451 1.00 34.81 70 GLU A O 1
ATOM 559 N N . THR A 1 71 ? 14.461 -26.587 -4.807 1.00 32.62 71 THR A N 1
ATOM 560 C CA . THR A 1 71 ? 15.492 -27.661 -4.861 1.00 32.62 71 THR A CA 1
ATOM 561 C C . THR A 1 71 ? 16.984 -27.357 -4.998 1.00 32.62 71 THR A C 1
ATOM 563 O O . THR A 1 71 ? 17.729 -28.338 -5.021 1.00 32.62 71 THR A O 1
ATOM 566 N N . LYS A 1 72 ? 17.522 -26.122 -5.035 1.00 33.66 72 LYS A N 1
ATOM 567 C CA . LYS A 1 72 ? 19.003 -25.974 -5.111 1.00 33.66 72 LYS A CA 1
ATOM 568 C C . LYS A 1 72 ? 19.632 -24.824 -4.306 1.00 33.66 72 LYS A C 1
ATOM 570 O O . LYS A 1 72 ? 19.426 -23.654 -4.575 1.00 33.66 72 LYS A O 1
ATOM 575 N N . LEU A 1 73 ? 20.512 -25.245 -3.389 1.00 41.59 73 LEU A N 1
ATOM 576 C CA . LEU A 1 73 ? 21.671 -24.567 -2.786 1.00 41.59 73 LEU A CA 1
ATOM 577 C C . LEU A 1 73 ? 21.436 -23.252 -2.004 1.00 41.59 73 LEU A C 1
ATOM 579 O O . LEU A 1 73 ? 21.520 -22.141 -2.512 1.00 41.59 73 LEU A O 1
ATOM 583 N N . ARG A 1 74 ? 21.317 -23.430 -0.683 1.00 45.03 74 ARG A N 1
ATOM 584 C CA . ARG A 1 74 ? 21.060 -22.482 0.424 1.00 45.03 74 ARG A CA 1
ATOM 585 C C . ARG A 1 74 ? 21.912 -21.192 0.516 1.00 45.03 74 ARG A C 1
ATOM 587 O O . ARG A 1 74 ? 21.686 -20.420 1.438 1.00 45.03 74 ARG A O 1
ATOM 594 N N . ARG A 1 75 ? 22.894 -20.938 -0.358 1.00 43.69 75 ARG A N 1
ATOM 595 C CA . ARG A 1 75 ? 23.775 -19.747 -0.264 1.00 43.69 75 ARG A CA 1
ATOM 596 C C . ARG A 1 75 ? 23.607 -18.724 -1.391 1.00 43.69 75 ARG A C 1
ATOM 598 O O . ARG A 1 75 ? 23.657 -17.539 -1.092 1.00 43.69 75 ARG A O 1
ATOM 605 N N . ASP A 1 76 ? 23.316 -19.146 -2.621 1.00 44.97 76 ASP A N 1
ATOM 606 C CA . ASP A 1 76 ? 23.085 -18.207 -3.737 1.00 44.97 76 ASP A CA 1
ATOM 607 C C . ASP A 1 76 ? 21.645 -17.658 -3.756 1.00 44.97 76 ASP A C 1
ATOM 609 O O . ASP A 1 76 ? 21.403 -16.548 -4.220 1.00 44.97 76 ASP A O 1
ATOM 613 N N . VAL A 1 77 ? 20.693 -18.387 -3.160 1.00 49.84 77 VAL A N 1
ATOM 614 C CA . VAL A 1 77 ? 19.268 -18.005 -3.091 1.00 49.84 77 VAL A CA 1
ATOM 615 C C . VAL A 1 77 ? 19.036 -16.751 -2.238 1.00 49.84 77 VAL A C 1
ATOM 617 O O . VAL A 1 77 ? 18.187 -15.929 -2.564 1.00 49.84 77 VAL A O 1
ATOM 620 N N . ALA A 1 78 ? 19.799 -16.569 -1.156 1.00 50.75 78 ALA A N 1
ATOM 621 C CA . ALA A 1 78 ? 19.644 -15.403 -0.283 1.00 50.75 78 ALA A CA 1
ATOM 622 C C . ALA A 1 78 ? 20.063 -14.096 -0.981 1.00 50.75 78 ALA A C 1
ATOM 624 O O . ALA A 1 78 ? 19.415 -13.071 -0.798 1.00 50.75 78 ALA A O 1
ATOM 625 N N . VAL A 1 79 ? 21.108 -14.156 -1.813 1.00 53.00 79 VAL A N 1
ATOM 626 C CA . VAL A 1 79 ? 21.623 -13.005 -2.571 1.00 53.00 79 VAL A CA 1
ATOM 627 C C . VAL A 1 79 ? 20.661 -12.616 -3.698 1.00 53.00 79 VAL A C 1
ATOM 629 O O . VAL A 1 79 ? 20.456 -11.432 -3.951 1.00 53.00 79 VAL A O 1
ATOM 632 N N . ASP A 1 80 ? 20.030 -13.596 -4.348 1.00 55.56 80 ASP A N 1
ATOM 633 C CA . ASP A 1 80 ? 19.080 -13.347 -5.440 1.00 55.56 80 ASP A CA 1
ATOM 634 C C . ASP A 1 80 ? 17.748 -12.756 -4.937 1.00 55.56 80 ASP A C 1
ATOM 636 O O . ASP A 1 80 ? 17.218 -11.806 -5.516 1.00 55.56 80 ASP A O 1
ATOM 640 N N . VAL A 1 81 ? 17.252 -13.233 -3.787 1.00 59.91 81 VAL A N 1
ATOM 641 C CA . VAL A 1 81 ? 16.050 -12.684 -3.131 1.00 59.91 81 VAL A CA 1
ATOM 642 C C . VAL A 1 81 ? 16.269 -11.243 -2.669 1.00 59.91 81 VAL A C 1
ATOM 644 O O . VAL A 1 81 ? 15.382 -10.405 -2.842 1.00 59.91 81 VAL A O 1
ATOM 647 N N . ASP A 1 82 ? 17.435 -10.936 -2.099 1.00 62.66 82 ASP A N 1
ATOM 648 C CA . ASP A 1 82 ? 17.776 -9.575 -1.671 1.00 62.66 82 ASP A CA 1
ATOM 649 C C . ASP A 1 82 ? 17.843 -8.620 -2.875 1.00 62.66 82 ASP A C 1
ATOM 651 O O . ASP A 1 82 ? 17.216 -7.559 -2.894 1.00 62.66 82 ASP A O 1
ATOM 655 N N . ARG A 1 83 ? 18.462 -9.075 -3.969 1.00 65.38 83 ARG A N 1
ATOM 656 C CA . ARG A 1 83 ? 18.566 -8.328 -5.226 1.00 65.38 83 ARG A CA 1
ATOM 657 C C . ARG A 1 83 ? 17.213 -8.065 -5.890 1.00 65.38 83 ARG A C 1
ATOM 659 O O . ARG A 1 83 ? 16.970 -6.966 -6.388 1.00 65.38 83 ARG A O 1
ATOM 666 N N . GLN A 1 84 ? 16.303 -9.036 -5.879 1.00 68.75 84 GLN A N 1
ATOM 667 C CA . GLN A 1 84 ? 14.954 -8.842 -6.410 1.00 68.75 84 GLN A CA 1
ATOM 668 C C . GLN A 1 84 ? 14.155 -7.840 -5.560 1.00 68.75 84 GLN A C 1
ATOM 670 O O . GLN A 1 84 ? 13.433 -6.993 -6.097 1.00 68.75 84 GLN A O 1
ATOM 675 N N . ARG A 1 85 ? 14.329 -7.863 -4.234 1.00 71.19 85 ARG A N 1
ATOM 676 C CA . ARG A 1 85 ? 13.704 -6.895 -3.317 1.00 71.19 85 ARG A CA 1
ATOM 677 C C . ARG A 1 85 ? 14.248 -5.477 -3.491 1.00 71.19 85 ARG A C 1
ATOM 679 O O . ARG A 1 85 ? 13.457 -4.533 -3.374 1.00 71.19 85 ARG A O 1
ATOM 686 N N . MET A 1 86 ? 15.537 -5.331 -3.812 1.00 71.75 86 MET A N 1
ATOM 687 C CA . MET A 1 86 ? 16.174 -4.043 -4.124 1.00 71.75 86 MET A CA 1
ATOM 688 C C . MET A 1 86 ? 15.565 -3.368 -5.358 1.00 71.75 86 MET A C 1
ATOM 690 O O . MET A 1 86 ? 15.544 -2.146 -5.418 1.00 71.75 86 MET A O 1
ATOM 694 N N . ILE A 1 87 ? 14.995 -4.128 -6.298 1.00 79.00 87 ILE A N 1
ATOM 695 C CA . ILE A 1 87 ? 14.352 -3.581 -7.506 1.00 79.00 87 ILE A CA 1
ATOM 696 C C . ILE A 1 87 ? 12.843 -3.390 -7.307 1.00 79.00 87 ILE A C 1
ATOM 698 O O . ILE A 1 87 ? 12.297 -2.331 -7.620 1.00 79.00 87 ILE A O 1
ATOM 702 N N . ILE A 1 88 ? 12.156 -4.388 -6.744 1.00 82.75 88 ILE A N 1
ATOM 703 C CA . ILE A 1 88 ? 10.696 -4.347 -6.565 1.00 82.75 88 ILE A CA 1
ATOM 704 C C . ILE A 1 88 ? 10.280 -3.212 -5.628 1.00 82.75 88 ILE A C 1
ATOM 706 O O . ILE A 1 88 ? 9.305 -2.511 -5.894 1.00 82.75 88 ILE A O 1
ATOM 710 N N . THR A 1 89 ? 11.006 -3.006 -4.528 1.00 87.19 89 THR A N 1
ATOM 711 C CA . THR A 1 89 ? 10.593 -2.030 -3.511 1.00 87.19 89 THR A CA 1
ATOM 712 C C . THR A 1 89 ? 10.619 -0.591 -4.047 1.00 87.19 89 THR A C 1
ATOM 714 O O . THR A 1 89 ? 9.620 0.111 -3.875 1.00 87.19 89 THR A O 1
ATOM 717 N N . PRO A 1 90 ? 11.680 -0.120 -4.735 1.00 89.00 90 PRO A N 1
ATOM 718 C CA . PRO A 1 90 ? 11.665 1.176 -5.414 1.00 89.00 90 PRO A CA 1
ATOM 719 C C . PRO A 1 90 ? 10.575 1.307 -6.477 1.00 89.00 90 PRO A C 1
ATOM 721 O O . PRO A 1 90 ? 9.939 2.356 -6.541 1.00 89.00 90 PRO A O 1
ATOM 724 N N . ILE A 1 91 ? 10.309 0.253 -7.259 1.00 90.81 91 ILE A N 1
ATOM 725 C CA . ILE A 1 91 ? 9.209 0.248 -8.235 1.00 90.81 91 ILE A CA 1
ATOM 726 C C . ILE A 1 91 ? 7.875 0.482 -7.524 1.00 90.81 91 ILE A C 1
ATOM 728 O O . ILE A 1 91 ? 7.136 1.388 -7.897 1.00 90.81 91 ILE A O 1
ATOM 732 N N . MET A 1 92 ? 7.589 -0.259 -6.453 1.00 92.06 92 MET A N 1
ATOM 733 C CA . MET A 1 92 ? 6.349 -0.097 -5.689 1.00 92.06 92 MET A CA 1
ATOM 734 C C . MET A 1 92 ? 6.255 1.278 -5.022 1.00 92.06 92 MET A C 1
ATOM 736 O O . MET A 1 92 ? 5.187 1.881 -5.021 1.00 92.06 92 MET A O 1
ATOM 740 N N . ARG A 1 93 ? 7.367 1.830 -4.515 1.00 92.81 93 ARG A N 1
ATOM 741 C CA . ARG A 1 93 ? 7.413 3.211 -3.996 1.00 92.81 93 ARG A CA 1
ATOM 742 C C . ARG A 1 93 ? 7.077 4.237 -5.070 1.00 92.81 93 ARG A C 1
ATOM 744 O O . ARG A 1 93 ? 6.350 5.188 -4.793 1.00 92.81 93 ARG A O 1
ATOM 751 N N . LEU A 1 94 ? 7.599 4.043 -6.278 1.00 93.00 94 LEU A N 1
ATOM 752 C CA . LEU A 1 94 ? 7.332 4.913 -7.412 1.00 93.00 94 LEU A CA 1
ATOM 753 C C . LEU A 1 94 ? 5.870 4.806 -7.858 1.00 93.00 94 LEU A C 1
ATOM 755 O O . LEU A 1 94 ? 5.201 5.821 -7.983 1.00 93.00 94 LEU A O 1
ATOM 759 N N . VAL A 1 95 ? 5.334 3.596 -8.027 1.00 93.88 95 VAL A N 1
ATOM 760 C CA . VAL A 1 95 ? 3.917 3.395 -8.377 1.00 93.88 95 VAL A CA 1
ATOM 761 C C . VAL A 1 95 ? 3.005 3.998 -7.306 1.00 93.88 95 VAL A C 1
ATOM 763 O O . VAL A 1 95 ? 2.071 4.727 -7.635 1.00 93.88 95 VAL A O 1
ATOM 766 N N . PHE A 1 96 ? 3.312 3.779 -6.025 1.00 92.88 96 PHE A N 1
ATOM 767 C CA . PHE A 1 96 ? 2.573 4.378 -4.917 1.00 92.88 96 PHE A CA 1
ATOM 768 C C . PHE A 1 96 ? 2.603 5.910 -4.961 1.00 92.88 96 PHE A C 1
ATOM 770 O O . PHE A 1 96 ? 1.559 6.537 -4.784 1.00 92.88 96 PHE A O 1
ATOM 777 N N . SER A 1 97 ? 3.742 6.541 -5.268 1.00 91.81 97 SER A N 1
ATOM 778 C CA . SER A 1 97 ? 3.802 8.006 -5.370 1.00 91.81 97 SER A CA 1
ATOM 779 C C . SER A 1 97 ? 2.940 8.552 -6.513 1.00 91.81 97 SER A C 1
ATOM 781 O O . SER A 1 97 ? 2.312 9.599 -6.346 1.00 91.81 97 SER A O 1
ATOM 783 N N . LEU A 1 98 ? 2.793 7.819 -7.622 1.00 90.69 98 LEU A N 1
ATOM 784 C CA . LEU A 1 98 ? 1.879 8.191 -8.711 1.00 90.69 98 LEU A CA 1
ATOM 785 C C . LEU A 1 98 ? 0.405 8.170 -8.279 1.00 90.69 98 LEU A C 1
ATOM 787 O O . LEU A 1 98 ? -0.370 9.012 -8.729 1.00 90.69 98 LEU A O 1
ATOM 791 N N . THR A 1 99 ? 0.016 7.285 -7.353 1.00 89.62 99 THR A N 1
ATOM 792 C CA . THR A 1 99 ? -1.361 7.254 -6.814 1.00 89.62 99 THR A CA 1
ATOM 793 C C . THR A 1 99 ? -1.726 8.495 -5.987 1.00 89.62 99 THR A C 1
ATOM 795 O O . THR A 1 99 ? -2.897 8.723 -5.700 1.00 89.62 99 THR A O 1
ATOM 798 N N . SER A 1 100 ? -0.752 9.330 -5.604 1.00 83.19 100 SER A N 1
ATOM 799 C CA . SER A 1 100 ? -1.004 10.601 -4.901 1.00 83.19 100 SER A CA 1
ATOM 800 C C . SER A 1 100 ? -1.501 11.730 -5.812 1.00 83.19 100 SER A C 1
ATOM 802 O O . SER A 1 100 ? -1.966 12.765 -5.328 1.00 83.19 100 SER A O 1
ATOM 804 N N . LEU A 1 101 ? -1.430 11.535 -7.132 1.00 78.06 101 LEU A N 1
ATOM 805 C CA . LEU A 1 101 ? -1.965 12.475 -8.117 1.00 78.06 101 LEU A CA 1
ATOM 806 C C . LEU A 1 101 ? -3.503 12.501 -8.141 1.00 78.06 101 LEU A C 1
ATOM 808 O O . LEU A 1 101 ? -4.076 13.444 -8.688 1.00 78.06 101 LEU A O 1
ATOM 812 N N . ASP A 1 102 ? -4.156 11.515 -7.512 1.00 65.75 102 ASP A N 1
ATOM 813 C CA . ASP A 1 102 ? -5.618 11.375 -7.425 1.00 65.75 102 ASP A CA 1
ATOM 814 C C . ASP A 1 102 ? -6.304 12.584 -6.748 1.00 65.75 102 ASP A C 1
ATOM 816 O O . ASP A 1 102 ? -7.446 12.917 -7.064 1.00 65.75 102 ASP A O 1
ATOM 820 N N . ASP A 1 103 ? -5.577 13.301 -5.880 1.00 55.16 103 ASP A N 1
ATOM 821 C CA . ASP A 1 103 ? -6.102 14.400 -5.052 1.00 55.16 103 ASP A CA 1
ATOM 822 C C . ASP A 1 103 ? -6.019 15.801 -5.698 1.00 55.16 103 ASP A C 1
ATOM 824 O O . ASP A 1 103 ? -6.446 16.780 -5.090 1.00 55.16 103 ASP A O 1
ATOM 828 N N . THR A 1 104 ? -5.406 15.962 -6.879 1.00 48.62 104 THR A N 1
ATOM 829 C CA . THR A 1 104 ? -5.100 17.304 -7.443 1.00 48.62 104 THR A CA 1
ATOM 830 C C . THR A 1 104 ? -5.812 17.618 -8.754 1.00 48.62 104 THR A C 1
ATOM 832 O O . THR A 1 104 ? -5.897 18.782 -9.139 1.00 48.62 104 THR A O 1
ATOM 835 N N . TYR A 1 105 ? -6.405 16.622 -9.411 1.00 47.06 105 TYR A N 1
ATOM 836 C CA . TYR A 1 105 ? -7.060 16.807 -10.701 1.00 47.06 105 TYR A CA 1
ATOM 837 C C . TYR A 1 105 ? -8.575 16.606 -10.594 1.00 47.06 105 TYR A C 1
ATOM 839 O O . TYR A 1 105 ? -9.089 15.501 -10.720 1.00 47.06 105 TYR A O 1
ATOM 847 N N . ASN A 1 106 ? -9.303 17.717 -10.438 1.00 43.19 106 ASN A N 1
ATOM 848 C CA . ASN A 1 106 ? -10.767 17.777 -10.574 1.00 43.19 106 ASN A CA 1
ATOM 849 C C . ASN A 1 106 ? -11.257 17.595 -12.028 1.00 43.19 106 ASN A C 1
ATOM 851 O O . ASN A 1 106 ? -12.458 17.628 -12.287 1.00 43.19 106 ASN A O 1
ATOM 855 N N . PHE A 1 107 ? -10.354 17.370 -12.987 1.00 45.22 107 PHE A N 1
ATOM 856 C CA . PHE A 1 107 ? -10.718 16.923 -14.327 1.00 45.22 107 PHE A CA 1
ATOM 857 C C . PHE A 1 107 ? -10.879 15.401 -14.300 1.00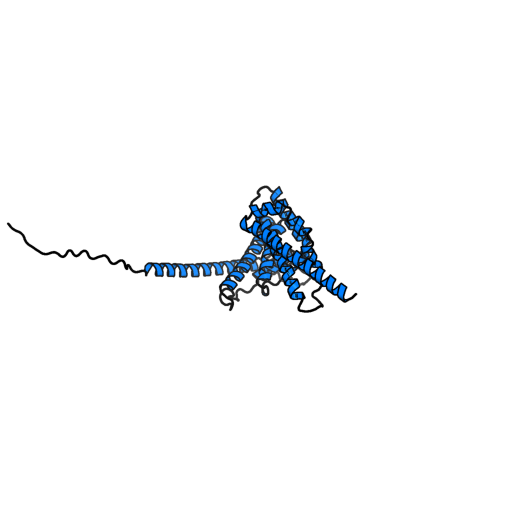 45.22 107 PHE A C 1
ATOM 859 O O . PHE A 1 107 ? -9.894 14.663 -14.365 1.00 45.22 107 PHE A O 1
ATOM 866 N N . LEU A 1 108 ? -12.131 14.946 -14.186 1.00 50.38 108 LEU A N 1
ATOM 867 C CA . LEU A 1 108 ? -12.551 13.534 -14.157 1.00 50.38 108 LEU A CA 1
ATOM 868 C C . LEU A 1 108 ? -11.804 12.646 -15.174 1.00 50.38 108 LEU A C 1
ATOM 870 O O . LEU A 1 108 ? -11.502 11.494 -14.882 1.00 50.38 108 LEU A O 1
ATOM 874 N N . GLU A 1 109 ? -11.454 13.187 -16.340 1.00 51.16 109 GLU A N 1
ATOM 875 C CA . GLU A 1 109 ? -10.757 12.476 -17.415 1.00 51.16 109 GLU A CA 1
ATOM 876 C C . GLU A 1 109 ? -9.282 12.148 -17.097 1.00 51.16 109 GLU A C 1
ATOM 878 O O . GLU A 1 109 ? -8.833 11.022 -17.318 1.00 51.16 109 GLU A O 1
ATOM 883 N N . VAL A 1 110 ? -8.527 13.084 -16.505 1.00 51.53 110 VAL A N 1
ATOM 884 C CA . VAL A 1 110 ? -7.113 12.867 -16.126 1.00 51.53 110 VAL A CA 1
ATOM 885 C C . VAL A 1 110 ? -7.013 11.996 -14.875 1.00 51.53 110 VAL A C 1
ATOM 887 O O . VAL A 1 110 ? -6.142 11.126 -14.799 1.00 51.53 110 VAL A O 1
ATOM 890 N N . LYS A 1 111 ? -7.948 12.180 -13.932 1.00 59.19 111 LYS A N 1
ATOM 891 C CA . LYS A 1 111 ? -8.083 11.344 -12.734 1.00 59.19 111 LYS A CA 1
ATOM 892 C C . LYS A 1 111 ? -8.257 9.871 -13.112 1.00 59.19 111 LYS A C 1
ATOM 894 O O . LYS A 1 111 ? -7.492 9.015 -12.673 1.00 59.19 111 LYS A O 1
ATOM 899 N N . ASN A 1 112 ? -9.186 9.598 -14.028 1.00 69.00 112 ASN A N 1
ATOM 900 C CA . ASN A 1 112 ? -9.417 8.252 -14.539 1.00 69.00 112 ASN A CA 1
ATOM 901 C C . ASN A 1 112 ? -8.194 7.703 -15.282 1.00 69.00 112 ASN A C 1
ATOM 903 O O . ASN A 1 112 ? -7.885 6.526 -15.138 1.00 69.00 112 ASN A O 1
ATOM 907 N N . LYS A 1 113 ? -7.449 8.529 -16.029 1.00 84.19 113 LYS A N 1
ATOM 908 C CA . LYS A 1 113 ? -6.284 8.052 -16.790 1.00 84.19 113 LYS A CA 1
ATOM 909 C C . LYS A 1 113 ? -5.165 7.512 -15.895 1.00 84.19 113 LYS A C 1
ATOM 911 O O . LYS A 1 113 ? -4.597 6.471 -16.213 1.00 84.19 113 LYS A O 1
ATOM 916 N N . ILE A 1 114 ? -4.841 8.201 -14.798 1.00 85.56 114 ILE A N 1
ATOM 917 C CA . ILE A 1 114 ? -3.793 7.747 -13.867 1.00 85.56 114 ILE A CA 1
ATOM 918 C C . ILE A 1 114 ? -4.254 6.483 -13.145 1.00 85.56 114 ILE A C 1
ATOM 920 O O . ILE A 1 114 ? -3.530 5.490 -13.144 1.00 85.56 114 ILE A O 1
ATOM 924 N N . VAL A 1 115 ? -5.471 6.499 -12.593 1.00 88.31 115 VAL A N 1
ATOM 925 C CA . VAL A 1 115 ? -6.054 5.346 -11.895 1.00 88.31 115 VAL A CA 1
ATOM 926 C C . VAL A 1 115 ? -6.101 4.122 -12.810 1.00 88.31 115 VAL A C 1
ATOM 928 O O . VAL A 1 115 ? -5.609 3.068 -12.420 1.00 88.31 115 VAL A O 1
ATOM 931 N N . HIS A 1 116 ? -6.590 4.260 -14.047 1.00 89.88 116 HIS A N 1
ATOM 932 C CA . HIS A 1 116 ? -6.625 3.161 -15.015 1.00 89.88 116 HIS A CA 1
ATOM 933 C C . HIS A 1 116 ? -5.232 2.641 -15.362 1.00 89.88 116 HIS A C 1
ATOM 935 O O . HIS A 1 116 ? -5.024 1.436 -15.345 1.00 89.88 116 HIS A O 1
ATOM 941 N N . LYS A 1 117 ? -4.249 3.518 -15.592 1.00 92.25 117 LYS A N 1
ATOM 942 C CA . LYS A 1 117 ? -2.874 3.082 -15.877 1.00 92.25 117 LYS A CA 1
ATOM 943 C C . LYS A 1 117 ? -2.237 2.328 -14.711 1.00 92.25 117 LYS A C 1
ATOM 945 O O . 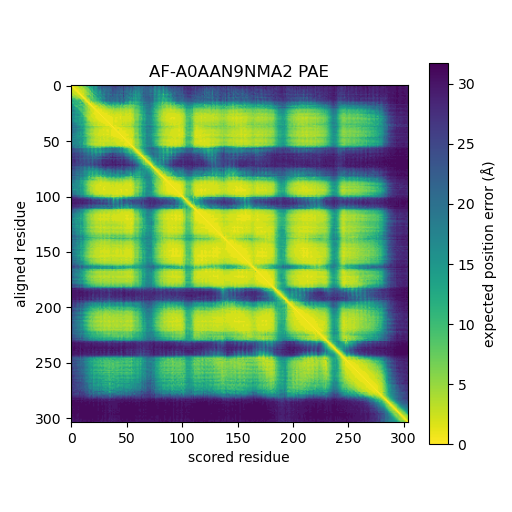LYS A 1 117 ? -1.491 1.378 -14.936 1.00 92.25 117 LYS A O 1
ATOM 950 N N . VAL A 1 118 ? -2.514 2.732 -13.471 1.00 93.69 118 VAL A N 1
ATOM 951 C CA . VAL A 1 118 ? -2.042 1.990 -12.294 1.00 93.69 118 VAL A CA 1
ATOM 952 C C . VAL A 1 118 ? -2.790 0.661 -12.163 1.00 93.69 118 VAL A C 1
ATOM 954 O O . VAL A 1 118 ? -2.152 -0.345 -11.880 1.00 93.69 118 VAL A O 1
ATOM 957 N N . ILE A 1 119 ? -4.101 0.618 -12.417 1.00 93.25 119 ILE A N 1
ATOM 958 C CA . ILE A 1 119 ? -4.869 -0.636 -12.461 1.00 93.25 119 ILE A CA 1
ATOM 959 C C . ILE A 1 119 ? -4.286 -1.594 -13.507 1.00 93.25 119 ILE A C 1
ATOM 961 O O . ILE A 1 119 ? -4.044 -2.753 -13.188 1.00 93.25 119 ILE A O 1
ATOM 965 N N . ASP A 1 120 ? -4.012 -1.122 -14.724 1.00 93.00 120 ASP A N 1
ATOM 966 C CA . ASP A 1 120 ? -3.416 -1.932 -15.791 1.00 93.00 120 ASP A CA 1
ATOM 967 C C . ASP A 1 120 ? -2.043 -2.473 -15.370 1.00 93.00 120 ASP A C 1
ATOM 969 O O . ASP A 1 120 ? -1.751 -3.654 -15.564 1.00 93.00 120 ASP A O 1
ATOM 973 N N . PHE A 1 121 ? -1.225 -1.637 -14.717 1.00 93.75 121 PHE A N 1
ATOM 974 C CA . PHE A 1 121 ? 0.047 -2.063 -14.135 1.00 93.75 121 PHE A CA 1
ATOM 975 C C . PHE A 1 121 ? -0.150 -3.164 -13.083 1.00 93.75 121 PHE A C 1
ATOM 977 O O . PHE A 1 121 ? 0.556 -4.168 -13.116 1.00 93.75 121 PHE A O 1
ATOM 984 N N . VAL A 1 122 ? -1.104 -3.005 -12.161 1.00 94.06 122 VAL A N 1
ATOM 985 C CA . VAL A 1 122 ? -1.406 -4.003 -11.120 1.00 94.06 122 VAL A CA 1
ATOM 986 C C . VAL A 1 122 ? -1.851 -5.321 -11.756 1.00 94.06 122 VAL A C 1
ATOM 988 O O . VAL A 1 122 ? -1.307 -6.370 -11.419 1.00 94.06 122 VAL A O 1
ATOM 991 N N . LYS A 1 123 ? -2.779 -5.272 -12.721 1.00 93.19 123 LYS A N 1
ATOM 992 C CA . LYS A 1 123 ? -3.265 -6.448 -13.461 1.00 93.19 123 LYS A CA 1
ATOM 993 C C . LYS A 1 123 ? -2.127 -7.169 -14.186 1.00 93.19 123 LYS A C 1
ATOM 995 O O . LYS A 1 123 ? -2.035 -8.391 -14.114 1.00 93.19 123 LYS A O 1
ATOM 1000 N N . GLY A 1 124 ? -1.221 -6.421 -14.820 1.00 90.31 124 GLY A N 1
ATOM 1001 C CA . GLY A 1 124 ? -0.033 -6.968 -15.482 1.00 90.31 124 GLY A CA 1
ATOM 1002 C C . GLY A 1 124 ? 0.968 -7.640 -14.534 1.00 90.31 124 GLY A C 1
ATOM 1003 O O . GLY A 1 124 ? 1.762 -8.467 -14.975 1.00 90.31 124 GLY A O 1
ATOM 1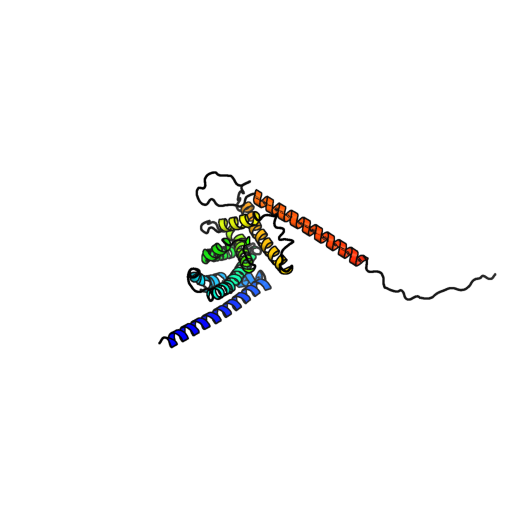004 N N . HIS A 1 125 ? 0.911 -7.334 -13.235 1.00 89.75 125 HIS A N 1
ATOM 1005 C CA . HIS A 1 125 ? 1.831 -7.843 -12.215 1.00 89.75 125 HIS A CA 1
ATOM 1006 C C . HIS A 1 125 ? 1.108 -8.568 -11.072 1.00 89.75 125 HIS A C 1
ATOM 1008 O O . HIS A 1 125 ? 1.607 -8.595 -9.946 1.00 89.75 125 HIS A O 1
ATOM 1014 N N . GLN A 1 126 ? -0.048 -9.177 -11.352 1.00 90.69 126 GLN A N 1
ATOM 1015 C CA . GLN A 1 126 ? -0.941 -9.757 -10.345 1.00 90.69 126 GLN A CA 1
ATOM 1016 C C . GLN A 1 126 ? -0.219 -10.625 -9.307 1.00 90.69 126 GLN A C 1
ATOM 1018 O O . GLN A 1 126 ? -0.367 -10.415 -8.106 1.00 90.69 126 GLN A O 1
ATOM 1023 N N . SER A 1 127 ? 0.609 -11.564 -9.763 1.00 87.88 127 SER A N 1
ATOM 1024 C CA . SER A 1 127 ? 1.260 -12.532 -8.876 1.00 87.88 127 SER A CA 1
ATOM 1025 C C . SER A 1 127 ? 2.179 -11.890 -7.829 1.00 87.88 127 SER A C 1
ATOM 1027 O O . SER A 1 127 ? 2.414 -12.488 -6.785 1.00 87.88 127 SER A O 1
ATOM 1029 N N . LEU A 1 128 ? 2.690 -10.678 -8.069 1.00 87.56 128 LEU A N 1
ATOM 1030 C CA . LEU A 1 128 ? 3.448 -9.927 -7.067 1.00 87.56 128 LEU A CA 1
ATOM 1031 C C . LEU A 1 128 ? 2.533 -9.392 -5.962 1.00 87.56 128 LEU A C 1
ATOM 1033 O O . LEU A 1 128 ? 2.880 -9.465 -4.784 1.00 87.56 128 LEU A O 1
ATOM 1037 N N . PHE A 1 129 ? 1.374 -8.859 -6.343 1.00 92.38 129 PHE A N 1
ATOM 1038 C CA . PHE A 1 129 ? 0.387 -8.335 -5.404 1.00 92.38 129 PHE A CA 1
ATOM 1039 C C . PHE A 1 129 ? -0.210 -9.470 -4.569 1.00 92.38 129 PHE A C 1
ATOM 1041 O O . PHE A 1 129 ? -0.245 -9.351 -3.347 1.00 92.38 129 PHE A O 1
ATOM 1048 N N . ASP A 1 130 ? -0.552 -10.597 -5.198 1.00 90.19 130 ASP A N 1
ATOM 1049 C CA . ASP A 1 130 ? -1.057 -11.791 -4.507 1.00 90.19 130 ASP A CA 1
ATOM 1050 C C . ASP A 1 130 ? -0.063 -12.308 -3.461 1.00 90.19 130 ASP A C 1
ATOM 1052 O O . ASP A 1 130 ? -0.432 -12.571 -2.317 1.00 90.19 130 ASP A O 1
ATOM 1056 N N . GLN A 1 131 ? 1.224 -12.390 -3.818 1.00 88.88 131 GLN A N 1
ATOM 1057 C CA . GLN A 1 131 ? 2.270 -12.825 -2.891 1.00 88.88 131 GLN A CA 1
ATOM 1058 C C . GLN A 1 131 ? 2.360 -11.920 -1.665 1.00 88.88 131 GLN A C 1
ATOM 1060 O O . GLN A 1 131 ? 2.429 -12.423 -0.546 1.00 88.88 131 GLN A O 1
ATOM 1065 N N . VAL A 1 132 ? 2.334 -10.599 -1.852 1.00 89.94 132 VAL A N 1
ATOM 1066 C CA . VAL A 1 132 ? 2.415 -9.653 -0.732 1.00 89.94 132 VAL A CA 1
ATOM 1067 C C . VAL A 1 132 ? 1.140 -9.674 0.114 1.00 89.94 132 VAL A C 1
ATOM 1069 O O . VAL A 1 132 ? 1.238 -9.605 1.336 1.00 89.94 132 VAL A O 1
ATOM 1072 N N . LEU A 1 133 ? -0.039 -9.814 -0.499 1.00 90.94 133 LEU A N 1
ATOM 1073 C CA . LEU A 1 133 ? -1.316 -9.933 0.217 1.00 90.94 133 LEU A CA 1
ATOM 1074 C C . LEU A 1 133 ? -1.454 -11.249 0.997 1.00 90.94 133 LEU A C 1
ATOM 1076 O O . LEU A 1 133 ? -2.236 -11.308 1.939 1.00 90.94 133 LEU A O 1
ATOM 1080 N N . SER A 1 134 ? -0.691 -12.281 0.633 1.00 88.44 134 SER A N 1
ATOM 1081 C CA . SER A 1 134 ? -0.643 -13.557 1.360 1.00 88.44 134 SER A CA 1
ATOM 1082 C C . SER A 1 134 ? 0.327 -13.572 2.550 1.00 88.44 134 SER A C 1
ATOM 1084 O O . SER A 1 134 ? 0.380 -14.562 3.278 1.00 88.44 134 SER A O 1
ATOM 1086 N N . LEU A 1 135 ? 1.118 -12.509 2.747 1.00 87.75 135 LEU A N 1
ATOM 1087 C CA . LEU A 1 135 ? 2.071 -12.429 3.856 1.00 87.75 135 LEU A CA 1
ATOM 1088 C C . LEU A 1 135 ? 1.357 -12.252 5.200 1.00 87.75 135 LEU A C 1
ATOM 1090 O O . LEU A 1 135 ? 0.434 -11.450 5.320 1.00 87.75 135 LEU A O 1
ATOM 1094 N N . ASP A 1 136 ? 1.864 -12.925 6.232 1.00 83.50 136 ASP A N 1
ATOM 1095 C CA . ASP A 1 136 ? 1.411 -12.715 7.605 1.00 83.50 136 ASP A CA 1
ATOM 1096 C C . ASP A 1 136 ? 1.997 -11.417 8.192 1.00 83.50 136 ASP A C 1
ATOM 1098 O O . ASP A 1 136 ? 3.214 -11.212 8.221 1.00 83.50 136 ASP A O 1
ATOM 1102 N N . ILE A 1 137 ? 1.117 -10.545 8.693 1.00 85.31 137 ILE A N 1
ATOM 1103 C CA . ILE A 1 137 ? 1.459 -9.289 9.374 1.00 85.31 137 ILE A CA 1
ATOM 1104 C C . ILE A 1 137 ? 2.226 -9.560 10.681 1.00 85.31 137 ILE A C 1
ATOM 1106 O O . ILE A 1 137 ? 3.058 -8.746 11.083 1.00 85.31 137 ILE A O 1
ATOM 1110 N N . ALA A 1 138 ? 1.953 -10.673 11.369 1.00 81.88 138 ALA A N 1
ATOM 1111 C CA . ALA A 1 138 ? 2.588 -11.005 12.644 1.00 81.88 138 ALA A CA 1
ATOM 1112 C C . ALA A 1 138 ? 4.064 -11.409 12.485 1.00 81.88 138 ALA A C 1
ATOM 1114 O O . ALA A 1 138 ? 4.880 -11.093 13.351 1.00 81.88 138 ALA A O 1
ATOM 1115 N N . GLU A 1 139 ? 4.413 -12.054 11.371 1.00 81.00 139 GLU A N 1
ATOM 1116 C CA . GLU A 1 139 ? 5.767 -12.553 11.078 1.00 81.00 139 GLU A CA 1
ATOM 1117 C C . GLU A 1 139 ? 6.583 -11.622 10.162 1.00 81.00 139 GLU A C 1
ATOM 1119 O O . GLU A 1 139 ? 7.729 -11.914 9.797 1.00 81.00 139 GLU A O 1
ATOM 1124 N N . ALA A 1 140 ? 5.999 -10.500 9.743 1.00 82.88 140 ALA A N 1
ATOM 1125 C CA . ALA A 1 140 ? 6.627 -9.595 8.797 1.00 82.88 140 ALA A CA 1
ATOM 1126 C C . ALA A 1 140 ? 7.771 -8.791 9.442 1.00 82.88 140 ALA A C 1
ATOM 1128 O O . ALA A 1 140 ? 7.578 -8.003 10.368 1.00 82.88 140 ALA A O 1
ATOM 1129 N N . ASP A 1 141 ? 8.976 -8.948 8.885 1.00 82.62 141 ASP A N 1
ATOM 1130 C CA . ASP A 1 141 ? 10.114 -8.078 9.180 1.00 82.62 141 ASP A CA 1
ATOM 1131 C C . ASP A 1 141 ? 9.881 -6.641 8.668 1.00 82.62 141 ASP A C 1
ATOM 1133 O O . ASP A 1 141 ? 8.907 -6.341 7.970 1.00 82.62 141 ASP A O 1
ATOM 1137 N N . GLU A 1 142 ? 10.794 -5.725 8.996 1.00 83.31 142 GLU A N 1
ATOM 1138 C CA . GLU A 1 142 ? 10.671 -4.323 8.601 1.00 83.31 142 GLU A CA 1
ATOM 1139 C C . GLU A 1 142 ? 10.523 -4.150 7.076 1.00 83.31 142 GLU A C 1
ATOM 1141 O O . GLU A 1 142 ? 9.732 -3.326 6.610 1.00 83.31 142 GLU A O 1
ATOM 1146 N N . LEU A 1 143 ? 11.247 -4.920 6.268 1.00 82.19 143 LEU A N 1
ATOM 1147 C CA . LEU A 1 143 ? 11.196 -4.790 4.813 1.00 82.19 143 LEU A CA 1
ATOM 1148 C C . LEU A 1 143 ? 9.861 -5.298 4.261 1.00 82.19 143 LEU A C 1
ATOM 1150 O O . LEU A 1 143 ? 9.215 -4.587 3.485 1.00 82.19 143 LEU A O 1
ATOM 1154 N N . ARG A 1 144 ? 9.410 -6.472 4.713 1.00 86.06 144 ARG A N 1
ATOM 1155 C CA . ARG A 1 144 ? 8.113 -7.070 4.367 1.00 86.06 144 ARG A CA 1
ATOM 1156 C C . ARG A 1 144 ? 6.960 -6.165 4.774 1.00 86.06 144 ARG A C 1
ATOM 1158 O O . ARG A 1 144 ? 6.094 -5.892 3.950 1.00 86.06 144 ARG A O 1
ATOM 1165 N N . MET A 1 145 ? 7.000 -5.593 5.977 1.00 88.62 145 MET A N 1
ATOM 1166 C CA . MET A 1 145 ? 6.013 -4.601 6.413 1.00 88.62 145 MET A CA 1
ATOM 1167 C C . MET A 1 145 ? 5.996 -3.363 5.517 1.00 88.62 145 MET A C 1
ATOM 1169 O O . MET A 1 145 ? 4.940 -2.777 5.279 1.00 88.62 145 MET A O 1
ATOM 1173 N N . GLY A 1 146 ? 7.155 -2.947 5.004 1.00 89.62 146 GLY A N 1
ATOM 1174 C CA . GLY A 1 146 ? 7.245 -1.865 4.023 1.00 89.62 146 GLY A CA 1
ATOM 1175 C C . GLY A 1 146 ? 6.567 -2.216 2.699 1.00 89.62 146 GLY A C 1
ATOM 1176 O O . GLY A 1 146 ? 5.842 -1.393 2.148 1.00 89.62 146 GLY A O 1
ATOM 1177 N N . GLN A 1 147 ? 6.762 -3.441 2.211 1.00 88.94 147 GLN A N 1
ATOM 1178 C CA . GLN A 1 147 ? 6.133 -3.927 0.981 1.00 88.94 147 GLN A CA 1
ATOM 1179 C C . GLN A 1 147 ? 4.617 -4.084 1.130 1.00 88.94 147 GLN A C 1
ATOM 1181 O O . GLN A 1 147 ? 3.888 -3.623 0.255 1.00 88.94 147 GLN A O 1
ATOM 1186 N N . ILE A 1 148 ? 4.148 -4.640 2.253 1.00 92.62 148 ILE A N 1
ATOM 1187 C CA . ILE A 1 148 ? 2.718 -4.731 2.585 1.00 92.62 148 ILE A CA 1
ATOM 1188 C C . ILE A 1 148 ? 2.089 -3.336 2.556 1.00 92.62 148 ILE A C 1
ATOM 1190 O O . ILE A 1 148 ? 1.096 -3.127 1.866 1.00 92.62 148 ILE A O 1
ATOM 1194 N N . ASN A 1 149 ? 2.704 -2.354 3.224 1.00 93.88 149 ASN A N 1
ATOM 1195 C CA . ASN A 1 149 ? 2.212 -0.974 3.230 1.00 93.88 149 ASN A CA 1
ATOM 1196 C C . ASN A 1 149 ? 2.114 -0.363 1.825 1.00 93.88 149 ASN A C 1
ATOM 1198 O O . ASN A 1 149 ? 1.146 0.332 1.529 1.00 93.88 149 ASN A O 1
ATOM 1202 N N . LEU A 1 150 ? 3.093 -0.617 0.953 1.00 94.75 150 LEU A N 1
ATOM 1203 C CA . LEU A 1 150 ? 3.066 -0.112 -0.421 1.00 94.75 150 LEU A CA 1
ATOM 1204 C C . LEU A 1 150 ? 1.961 -0.773 -1.244 1.00 94.75 150 LEU A C 1
ATOM 1206 O O . LEU A 1 150 ? 1.186 -0.073 -1.886 1.00 94.75 150 LEU A O 1
ATOM 1210 N N . VAL A 1 151 ? 1.867 -2.103 -1.208 1.00 94.94 151 VAL A N 1
ATOM 1211 C CA . VAL A 1 151 ? 0.868 -2.866 -1.970 1.00 94.94 151 VAL A CA 1
ATOM 1212 C C . VAL A 1 151 ? -0.544 -2.522 -1.517 1.00 94.94 151 VAL A C 1
ATOM 1214 O O . VAL A 1 151 ? -1.377 -2.149 -2.342 1.00 94.94 151 VAL A O 1
ATOM 1217 N N . VAL A 1 152 ? -0.797 -2.571 -0.209 1.00 95.50 152 VAL A N 1
ATOM 1218 C CA . VAL A 1 152 ? -2.095 -2.201 0.357 1.00 95.50 152 VAL A CA 1
ATOM 1219 C C . VAL A 1 152 ? -2.391 -0.732 0.075 1.00 95.50 152 VAL A C 1
ATOM 1221 O O . VAL A 1 152 ? -3.480 -0.416 -0.380 1.00 95.50 152 VAL A O 1
ATOM 1224 N N . GLY A 1 153 ? -1.419 0.167 0.237 1.00 94.81 153 GLY A N 1
ATOM 1225 C CA . GLY A 1 153 ? -1.589 1.586 -0.069 1.00 94.81 153 GLY A CA 1
ATOM 1226 C C . GLY A 1 153 ? -1.947 1.864 -1.535 1.00 94.81 153 GLY A C 1
ATOM 1227 O O . GLY A 1 153 ? -2.797 2.716 -1.796 1.00 94.81 153 GLY A O 1
ATOM 1228 N N . ILE A 1 154 ? -1.335 1.151 -2.489 1.00 95.12 154 ILE A N 1
ATOM 1229 C CA . ILE A 1 154 ? -1.675 1.240 -3.918 1.00 95.12 154 ILE A CA 1
ATOM 1230 C C . ILE A 1 154 ? -3.105 0.742 -4.136 1.00 95.12 154 ILE A C 1
ATOM 1232 O O . ILE A 1 154 ? -3.939 1.481 -4.663 1.00 95.12 154 ILE A O 1
ATOM 1236 N N . LEU A 1 155 ? -3.403 -0.490 -3.712 1.00 94.88 155 LEU A N 1
ATOM 1237 C CA . LEU A 1 155 ? -4.696 -1.130 -3.953 1.00 94.88 155 LEU A CA 1
ATOM 1238 C C . LEU A 1 155 ? -5.847 -0.372 -3.284 1.00 94.88 155 LEU A C 1
ATOM 1240 O O . LEU A 1 155 ? -6.865 -0.133 -3.928 1.00 94.88 155 LEU A O 1
ATOM 1244 N N . SER A 1 156 ? -5.662 0.095 -2.047 1.00 92.44 156 SER A N 1
ATOM 1245 C CA . SER A 1 156 ? -6.643 0.901 -1.316 1.00 92.44 156 SER A CA 1
ATOM 1246 C C . SER A 1 156 ? -7.053 2.169 -2.065 1.00 92.44 156 SER A C 1
ATOM 1248 O O . SER A 1 156 ? -8.177 2.640 -1.900 1.00 92.44 156 SER A O 1
ATOM 1250 N N . ARG A 1 157 ? -6.156 2.729 -2.886 1.00 90.69 157 ARG A N 1
ATOM 1251 C CA . ARG A 1 157 ? -6.411 3.948 -3.661 1.00 90.69 157 ARG A CA 1
ATOM 1252 C C . ARG A 1 157 ? -7.041 3.657 -5.015 1.00 90.69 157 ARG A C 1
ATOM 1254 O O . ARG A 1 157 ? -7.979 4.346 -5.390 1.00 90.69 157 ARG A O 1
ATOM 1261 N N . VAL A 1 158 ? -6.542 2.670 -5.760 1.00 90.62 158 VAL A N 1
ATOM 1262 C CA . VAL A 1 158 ? -6.939 2.483 -7.171 1.00 90.62 158 VAL A CA 1
ATOM 1263 C C . VAL A 1 158 ? -7.971 1.381 -7.380 1.00 90.62 158 VAL A C 1
ATOM 1265 O O . VAL A 1 158 ? -8.830 1.502 -8.251 1.00 90.62 158 VAL A O 1
ATOM 1268 N N . TRP A 1 159 ? -7.941 0.324 -6.566 1.00 91.94 159 TRP A N 1
ATOM 1269 C CA . TRP A 1 159 ? -8.814 -0.834 -6.749 1.00 91.94 159 TRP A CA 1
ATOM 1270 C C . TRP A 1 159 ? -10.311 -0.549 -6.540 1.00 91.94 159 TRP A C 1
ATOM 1272 O O . TRP A 1 159 ? -11.116 -1.187 -7.216 1.00 91.94 159 TRP A O 1
ATOM 1282 N N . PRO A 1 160 ? -10.752 0.434 -5.720 1.00 88.25 160 PRO A N 1
ATOM 1283 C CA . PRO A 1 160 ? -12.174 0.774 -5.657 1.00 88.25 160 PRO A CA 1
ATOM 1284 C C . PRO A 1 160 ? -12.789 1.222 -6.992 1.00 88.25 160 PRO A C 1
ATOM 1286 O O . PRO A 1 160 ? -14.013 1.192 -7.152 1.00 88.25 160 PRO A O 1
ATOM 1289 N N . TYR A 1 161 ? -11.972 1.673 -7.943 1.00 87.00 161 TYR A N 1
ATOM 1290 C CA . TYR A 1 161 ? -12.431 2.118 -9.256 1.00 87.00 161 TYR A CA 1
ATOM 1291 C C . TYR A 1 161 ? -12.546 0.971 -10.271 1.00 87.00 161 TYR A C 1
ATOM 1293 O O . TYR A 1 161 ? -13.253 1.119 -11.269 1.00 87.00 161 TYR A O 1
ATOM 1301 N N . GLU A 1 162 ? -11.922 -0.178 -9.999 1.00 87.88 162 GLU A N 1
ATOM 1302 C CA . GLU A 1 162 ? -12.056 -1.381 -10.817 1.00 87.88 162 GLU A CA 1
ATOM 1303 C C . GLU A 1 162 ? -13.461 -1.989 -10.659 1.00 87.88 162 GLU A C 1
ATOM 1305 O O . GLU A 1 162 ? -14.082 -1.914 -9.593 1.00 87.88 162 GLU A O 1
ATOM 1310 N N . LYS A 1 163 ? -14.005 -2.538 -11.752 1.00 80.88 163 LYS A N 1
ATOM 1311 C CA . LYS A 1 163 ? -15.351 -3.139 -11.768 1.00 80.88 163 LYS A CA 1
ATOM 1312 C C . LYS A 1 163 ? -15.325 -4.667 -11.711 1.00 80.88 163 LYS A C 1
ATOM 1314 O O . LYS A 1 163 ? -16.328 -5.242 -11.303 1.00 80.88 163 LYS A O 1
ATOM 1319 N N . GLY A 1 164 ? -14.233 -5.304 -12.136 1.00 76.31 164 GLY A N 1
ATOM 1320 C CA . GLY A 1 164 ? -14.081 -6.759 -12.093 1.00 76.31 164 GLY A CA 1
ATOM 1321 C C . GLY A 1 164 ? -13.585 -7.273 -10.739 1.00 76.31 164 GLY A C 1
ATOM 1322 O O . GLY A 1 164 ? -12.785 -6.613 -10.078 1.00 76.31 164 GLY A O 1
ATOM 1323 N N . ASP A 1 165 ? -14.023 -8.477 -10.364 1.00 72.88 165 ASP A N 1
ATOM 1324 C CA . ASP A 1 165 ? -13.562 -9.211 -9.167 1.00 72.88 165 ASP A CA 1
ATOM 1325 C C . ASP A 1 165 ? -12.682 -10.427 -9.530 1.00 72.88 165 ASP A C 1
ATOM 1327 O O . ASP A 1 165 ? -12.486 -11.356 -8.757 1.00 72.88 165 ASP A O 1
ATOM 1331 N N . GLU A 1 166 ? -12.136 -10.446 -10.746 1.00 84.38 166 GLU A N 1
ATOM 1332 C CA . GLU A 1 166 ? -11.430 -11.613 -11.299 1.00 84.38 166 GLU A CA 1
ATOM 1333 C C . GLU A 1 166 ? -10.052 -11.860 -10.659 1.00 84.38 166 GLU A C 1
ATOM 1335 O O . GLU A 1 166 ? -9.480 -12.937 -10.807 1.00 84.38 166 GLU A O 1
ATOM 1340 N N . TYR A 1 167 ? -9.514 -10.868 -9.945 1.00 85.62 167 TYR A N 1
ATOM 1341 C CA . TYR A 1 167 ? -8.133 -10.867 -9.455 1.00 85.62 167 TYR A CA 1
ATOM 1342 C C . TYR A 1 167 ? -7.987 -11.219 -7.970 1.00 85.62 167 TYR A C 1
ATOM 1344 O O . TYR A 1 167 ? -6.865 -11.319 -7.492 1.00 85.62 167 TYR A O 1
ATOM 1352 N N . GLY A 1 168 ? -9.074 -11.377 -7.209 1.00 88.31 168 GLY A N 1
ATOM 1353 C CA . GLY A 1 168 ? -8.984 -11.791 -5.801 1.00 88.31 168 GLY A CA 1
ATOM 1354 C C . GLY A 1 168 ? -8.434 -10.735 -4.818 1.00 88.31 168 GLY A C 1
ATOM 1355 O O . GLY A 1 168 ? -8.314 -10.999 -3.620 1.00 88.31 168 GLY A O 1
ATOM 1356 N N . PHE A 1 169 ? -8.079 -9.528 -5.280 1.00 92.06 169 PHE A N 1
ATOM 1357 C CA . PHE A 1 169 ? -7.442 -8.518 -4.421 1.00 92.06 169 PHE A CA 1
ATOM 1358 C C . PHE A 1 169 ? -8.372 -7.950 -3.348 1.00 92.06 169 PHE A C 1
ATOM 1360 O O . PHE A 1 169 ? -7.894 -7.570 -2.282 1.00 92.06 169 PHE A O 1
ATOM 1367 N N . VAL A 1 170 ? -9.686 -7.895 -3.595 1.00 90.75 170 VAL A N 1
ATOM 1368 C CA . VAL A 1 170 ? -10.659 -7.448 -2.582 1.00 90.75 170 VAL A CA 1
ATOM 1369 C C . VAL A 1 170 ? -10.619 -8.396 -1.384 1.00 90.75 170 VAL A C 1
ATOM 1371 O O . VAL A 1 170 ? -10.540 -7.960 -0.237 1.00 90.75 170 VAL A O 1
ATOM 1374 N N . GLN A 1 171 ? -10.585 -9.697 -1.661 1.00 89.50 171 GLN A N 1
ATOM 1375 C CA . GLN A 1 171 ? -10.490 -10.773 -0.685 1.00 89.50 171 GLN A CA 1
ATOM 1376 C C . GLN A 1 171 ? -9.146 -10.721 0.043 1.00 89.50 171 GLN A C 1
ATOM 1378 O O . GLN A 1 171 ? -9.120 -10.823 1.265 1.00 89.50 171 GLN A O 1
ATOM 1383 N N . GLY A 1 172 ? -8.042 -10.486 -0.673 1.00 90.31 172 GLY A N 1
ATOM 1384 C CA . GLY A 1 172 ? -6.724 -10.306 -0.057 1.00 90.31 172 GLY A CA 1
ATOM 1385 C C . GLY A 1 172 ? -6.663 -9.102 0.893 1.00 90.31 172 GLY A C 1
ATOM 1386 O O . GLY A 1 172 ? -6.143 -9.212 2.003 1.00 90.31 172 GLY A O 1
ATOM 1387 N N . LEU A 1 173 ? -7.258 -7.965 0.513 1.00 92.62 173 LEU A N 1
ATOM 1388 C CA . LEU A 1 173 ? -7.365 -6.785 1.379 1.00 92.62 173 LEU A CA 1
ATOM 1389 C C . LEU A 1 173 ? -8.247 -7.044 2.603 1.00 92.62 173 LEU A C 1
ATOM 1391 O O . LEU A 1 173 ? -7.907 -6.611 3.704 1.00 92.62 173 LEU A O 1
ATOM 1395 N N . PHE A 1 174 ? -9.366 -7.749 2.433 1.00 90.88 174 PHE A N 1
ATOM 1396 C CA . PHE A 1 174 ? -10.231 -8.139 3.544 1.00 90.88 174 PHE A CA 1
ATOM 1397 C C . PHE A 1 174 ? -9.545 -9.124 4.487 1.00 90.88 174 PHE A C 1
ATOM 1399 O O . PHE A 1 174 ? -9.600 -8.911 5.693 1.00 90.88 174 PHE A O 1
ATOM 1406 N N . GLY A 1 175 ? -8.823 -10.119 3.970 1.00 89.19 175 GLY A N 1
ATOM 1407 C CA . GLY A 1 175 ? -8.028 -11.045 4.778 1.00 89.19 175 GLY A CA 1
ATOM 1408 C C . GLY A 1 175 ? -6.972 -10.318 5.613 1.00 89.19 175 GLY A C 1
ATOM 1409 O O . GLY A 1 175 ? -6.914 -10.503 6.829 1.00 89.19 175 GLY A O 1
ATOM 1410 N N . MET A 1 176 ? -6.211 -9.411 4.991 1.00 90.31 176 MET A N 1
ATOM 1411 C CA . MET A 1 176 ? -5.249 -8.541 5.683 1.00 90.31 176 MET A CA 1
ATOM 1412 C C . MET A 1 176 ? -5.916 -7.694 6.772 1.00 90.31 176 MET A C 1
ATOM 1414 O O . MET A 1 176 ? -5.392 -7.563 7.878 1.00 90.31 176 MET A O 1
ATOM 1418 N N . MET A 1 177 ? -7.091 -7.136 6.479 1.00 90.00 177 MET A N 1
ATOM 1419 C CA . MET A 1 177 ? -7.859 -6.359 7.445 1.00 90.00 177 MET A CA 1
ATOM 1420 C C . MET A 1 177 ? -8.319 -7.228 8.615 1.00 90.00 177 MET A C 1
ATOM 1422 O O . MET A 1 177 ? -8.053 -6.883 9.757 1.00 90.00 177 MET A O 1
ATOM 1426 N N . CYS A 1 178 ? -8.923 -8.386 8.367 1.00 86.12 178 CYS A N 1
ATOM 1427 C CA . CYS A 1 178 ? -9.343 -9.307 9.420 1.00 86.12 178 CYS A CA 1
ATOM 1428 C C . CYS A 1 178 ? -8.165 -9.748 10.303 1.00 86.12 178 CYS A C 1
ATOM 1430 O O . CYS A 1 178 ? -8.294 -9.720 11.527 1.00 86.12 178 CYS A O 1
ATOM 1432 N N . ALA A 1 179 ? -7.005 -10.070 9.720 1.00 86.19 179 ALA A N 1
ATOM 1433 C CA . ALA A 1 179 ? -5.797 -10.431 10.466 1.00 86.19 179 ALA A CA 1
ATOM 1434 C C . ALA A 1 179 ? -5.289 -9.282 11.356 1.00 86.19 179 ALA A C 1
ATOM 1436 O O . ALA A 1 179 ? -4.939 -9.488 12.518 1.00 86.19 179 ALA A O 1
ATOM 1437 N N . LEU A 1 180 ? -5.298 -8.055 10.831 1.00 85.62 180 LEU A N 1
ATOM 1438 C CA . LEU A 1 180 ? -4.907 -6.850 11.559 1.00 85.62 180 LEU A CA 1
ATOM 1439 C C . LEU A 1 180 ? -5.868 -6.536 12.718 1.00 85.62 180 LEU A C 1
ATOM 1441 O O . LEU A 1 180 ? -5.418 -6.240 13.822 1.00 85.62 180 LEU A O 1
ATOM 1445 N N . LEU A 1 181 ? -7.181 -6.599 12.467 1.00 79.50 181 LEU A N 1
ATOM 1446 C CA . LEU A 1 181 ? -8.226 -6.254 13.437 1.00 79.50 181 LEU A CA 1
ATOM 1447 C C . LEU A 1 181 ? -8.390 -7.322 14.528 1.00 79.50 181 LEU A C 1
ATOM 1449 O O . LEU A 1 181 ? -8.754 -6.989 15.650 1.00 79.50 181 LEU A O 1
ATOM 1453 N N . SER A 1 182 ? -8.114 -8.591 14.214 1.00 78.88 182 SER A N 1
ATOM 1454 C CA . SER A 1 182 ? -8.204 -9.710 15.168 1.00 78.88 182 SER A CA 1
ATOM 1455 C C . SER A 1 182 ? -6.981 -9.824 16.078 1.00 78.88 182 SER A C 1
ATOM 1457 O O . SER A 1 182 ? -6.950 -10.668 16.974 1.00 78.88 182 SER A O 1
ATOM 1459 N N . ARG A 1 183 ? -5.946 -9.008 15.845 1.00 73.25 183 ARG A N 1
ATOM 1460 C CA . ARG A 1 183 ? -4.716 -9.033 16.630 1.00 73.25 183 ARG A CA 1
ATOM 1461 C C . ARG A 1 183 ? -5.027 -8.610 18.068 1.00 73.25 183 ARG A C 1
ATOM 1463 O O . ARG A 1 183 ? -5.408 -7.471 18.326 1.00 73.25 183 ARG A O 1
ATOM 1470 N N . ASP A 1 184 ? -4.879 -9.568 18.982 1.00 54.62 184 ASP A N 1
ATOM 1471 C CA . ASP A 1 184 ? -5.266 -9.468 20.389 1.00 54.62 184 ASP A CA 1
ATOM 1472 C C . ASP A 1 184 ? -4.667 -8.209 21.044 1.00 54.62 184 ASP A C 1
ATOM 1474 O O . ASP A 1 184 ? -3.446 -8.019 21.080 1.00 54.62 184 ASP A O 1
ATOM 1478 N N . SER A 1 185 ? -5.531 -7.352 21.598 1.00 48.16 185 SER A N 1
ATOM 1479 C CA . SER A 1 185 ? -5.141 -6.139 22.334 1.00 48.16 185 SER A CA 1
ATOM 1480 C C . SER A 1 185 ? -4.383 -6.451 23.630 1.00 48.16 185 SER A C 1
ATOM 1482 O O . SER A 1 185 ? -3.859 -5.546 24.278 1.00 48.16 185 SER A O 1
ATOM 1484 N N . LYS A 1 186 ? -4.298 -7.735 24.005 1.00 39.94 186 LYS A N 1
ATOM 1485 C CA . LYS A 1 186 ? -3.559 -8.242 25.168 1.00 39.94 186 LYS A CA 1
ATOM 1486 C C . LYS A 1 186 ? -2.048 -8.333 24.979 1.00 39.94 186 LYS A C 1
ATOM 1488 O O . LYS A 1 186 ? -1.352 -8.612 25.951 1.00 39.94 186 LYS A O 1
ATOM 1493 N N . SER A 1 187 ? -1.515 -8.086 23.783 1.00 36.59 187 SER A N 1
ATOM 1494 C CA . SER A 1 187 ? -0.089 -7.797 23.639 1.00 36.59 187 SER A CA 1
ATOM 1495 C C . SER A 1 187 ? 0.113 -6.288 23.777 1.00 36.59 187 SER A C 1
ATOM 1497 O O . SER A 1 187 ? -0.193 -5.550 22.838 1.00 36.59 187 SER A O 1
ATOM 1499 N N . PRO A 1 188 ? 0.651 -5.784 24.903 1.00 38.88 188 PRO A N 1
ATOM 1500 C CA . PRO A 1 188 ? 1.120 -4.414 24.972 1.00 38.88 188 PRO A CA 1
ATOM 1501 C C . PRO A 1 188 ? 2.439 -4.326 24.191 1.00 38.88 188 PRO A C 1
ATOM 1503 O O . PRO A 1 188 ? 3.501 -4.074 24.757 1.00 38.88 188 PRO A O 1
ATOM 1506 N N . SER A 1 189 ? 2.408 -4.524 22.869 1.00 40.66 189 SER A N 1
ATOM 1507 C CA . SER A 1 189 ? 3.585 -4.273 22.030 1.00 40.66 189 SER A CA 1
ATOM 1508 C C . SER A 1 189 ? 3.916 -2.781 21.935 1.00 40.66 189 SER A C 1
ATOM 1510 O O . SER A 1 189 ? 4.949 -2.437 21.380 1.00 40.66 189 SER A O 1
ATOM 1512 N N . PHE A 1 190 ? 3.072 -1.913 22.504 1.00 45.12 190 PHE A N 1
ATOM 1513 C CA . PHE A 1 190 ? 3.347 -0.488 22.683 1.00 45.12 190 PHE A CA 1
ATOM 1514 C C . PHE A 1 190 ? 4.322 -0.182 23.833 1.00 45.12 190 PHE A C 1
ATOM 1516 O O . PHE A 1 190 ? 4.826 0.931 23.897 1.00 45.12 190 PHE A O 1
ATOM 1523 N N . ALA A 1 191 ? 4.614 -1.122 24.744 1.00 41.25 191 ALA A N 1
ATOM 1524 C CA . ALA A 1 191 ? 5.398 -0.792 25.946 1.00 41.25 191 ALA A CA 1
ATOM 1525 C C . ALA A 1 191 ? 6.542 -1.757 26.297 1.00 41.25 191 ALA A C 1
ATOM 1527 O O . ALA A 1 191 ? 7.406 -1.385 27.088 1.00 41.25 191 ALA A O 1
ATOM 1528 N N . GLN A 1 192 ? 6.592 -2.980 25.757 1.00 41.34 192 GLN A N 1
ATOM 1529 C CA . GLN A 1 192 ? 7.611 -3.959 26.166 1.00 41.34 192 GLN A CA 1
ATOM 1530 C C . GLN A 1 192 ? 8.135 -4.788 24.993 1.00 41.34 192 GLN A C 1
ATOM 1532 O O . GLN A 1 192 ? 7.827 -5.968 24.844 1.00 41.34 192 GLN A O 1
ATOM 1537 N N . SER A 1 193 ? 8.985 -4.180 24.169 1.00 40.94 193 SER A N 1
ATOM 1538 C CA . SER A 1 193 ? 9.852 -4.911 23.245 1.00 40.94 193 SER A CA 1
ATOM 1539 C C . SER A 1 193 ? 11.312 -4.655 23.611 1.00 40.94 193 SER A C 1
ATOM 1541 O O . SER A 1 193 ? 11.696 -3.524 23.883 1.00 40.94 193 SER A O 1
ATOM 1543 N N . ARG A 1 194 ? 12.158 -5.695 23.595 1.00 41.56 194 ARG A N 1
ATOM 1544 C CA . ARG A 1 194 ? 13.625 -5.607 23.800 1.00 41.56 194 ARG A CA 1
ATOM 1545 C C . ARG A 1 194 ? 14.364 -4.930 22.625 1.00 41.56 194 ARG A C 1
ATOM 1547 O O . ARG A 1 194 ? 15.569 -5.103 22.462 1.00 41.56 194 ARG A O 1
ATOM 1554 N N . VAL A 1 195 ? 13.631 -4.224 21.773 1.00 54.69 195 VAL A N 1
ATOM 1555 C CA . VAL A 1 195 ? 14.103 -3.545 20.568 1.00 54.69 195 VAL A CA 1
ATOM 1556 C C . VAL A 1 195 ? 14.392 -2.084 20.921 1.00 54.69 195 VAL A C 1
ATOM 1558 O O . VAL A 1 195 ? 13.788 -1.540 21.842 1.00 54.69 195 VAL A O 1
ATOM 1561 N N . SER A 1 196 ? 15.338 -1.441 20.229 1.00 60.47 196 SER A N 1
ATOM 1562 C CA . SER A 1 196 ? 15.611 -0.020 20.467 1.00 60.47 196 SER A CA 1
ATOM 1563 C C . SER A 1 196 ? 14.326 0.817 20.304 1.00 60.47 196 SER A C 1
ATOM 1565 O O . SER A 1 196 ? 13.512 0.520 19.422 1.00 60.47 196 SER A O 1
ATOM 1567 N N . PRO A 1 197 ? 14.137 1.876 21.111 1.00 63.88 197 PRO A N 1
ATOM 1568 C CA . PRO A 1 197 ? 12.913 2.685 21.091 1.00 63.88 197 PRO A CA 1
ATOM 1569 C C . PRO A 1 197 ? 12.607 3.288 19.708 1.00 63.88 197 PRO A C 1
ATOM 1571 O O . PRO A 1 197 ? 11.448 3.440 19.330 1.00 63.88 197 PRO A O 1
ATOM 1574 N N . GLU A 1 198 ? 13.635 3.572 18.905 1.00 64.81 198 GLU A N 1
ATOM 1575 C CA . GLU A 1 198 ? 13.487 4.079 17.536 1.00 64.81 198 GLU A CA 1
ATOM 1576 C C . GLU A 1 198 ? 12.927 3.024 16.566 1.00 64.81 198 GLU A C 1
ATOM 1578 O O . GLU A 1 198 ? 12.006 3.301 15.795 1.00 64.81 198 GLU A O 1
ATOM 1583 N N . ASN A 1 199 ? 13.414 1.784 16.652 1.00 67.56 199 ASN A N 1
ATOM 1584 C CA . ASN A 1 199 ? 12.921 0.677 15.831 1.00 67.56 199 ASN A CA 1
ATOM 1585 C C . ASN A 1 199 ? 11.492 0.275 16.227 1.00 67.56 199 ASN A C 1
ATOM 1587 O O . ASN A 1 199 ? 10.682 -0.056 15.359 1.00 67.56 199 ASN A O 1
ATOM 1591 N N . GLN A 1 200 ? 11.157 0.369 17.519 1.00 71.19 200 GLN A N 1
ATOM 1592 C CA . GLN A 1 200 ? 9.788 0.187 17.997 1.00 71.19 200 GLN A CA 1
ATOM 1593 C C . GLN A 1 200 ? 8.850 1.237 17.381 1.00 71.19 200 GLN A C 1
ATOM 1595 O O . GLN A 1 200 ? 7.881 0.868 16.714 1.00 71.19 200 GLN A O 1
ATOM 1600 N N . ARG A 1 201 ? 9.189 2.529 17.487 1.00 75.12 201 ARG A N 1
ATOM 1601 C CA . ARG A 1 201 ? 8.399 3.629 16.910 1.00 75.12 201 ARG A CA 1
ATOM 1602 C C . ARG A 1 201 ? 8.190 3.476 15.400 1.00 75.12 201 ARG A C 1
ATOM 1604 O O . ARG A 1 201 ? 7.095 3.711 14.892 1.00 75.12 201 ARG A O 1
ATOM 1611 N N . ASN A 1 202 ? 9.218 3.044 14.672 1.00 74.75 202 ASN A N 1
ATOM 1612 C CA . ASN A 1 202 ? 9.122 2.808 13.230 1.00 74.75 202 ASN A CA 1
ATOM 1613 C C . ASN A 1 202 ? 8.176 1.646 12.885 1.00 74.75 202 ASN A C 1
ATOM 1615 O O . ASN A 1 202 ? 7.430 1.730 11.906 1.00 74.75 202 ASN A O 1
ATOM 1619 N N . SER A 1 203 ? 8.172 0.575 13.683 1.00 77.06 203 SER A N 1
ATOM 1620 C CA . SER A 1 203 ? 7.244 -0.547 13.500 1.00 77.06 203 SER A CA 1
ATOM 1621 C C . SER A 1 203 ? 5.788 -0.155 13.788 1.00 77.06 203 SER A C 1
ATOM 1623 O O . SER A 1 203 ? 4.897 -0.502 13.011 1.00 77.06 203 SER A O 1
ATOM 1625 N N . GLU A 1 204 ? 5.557 0.655 14.824 1.00 80.62 204 GLU A N 1
ATOM 1626 C CA . GLU A 1 204 ? 4.238 1.194 15.172 1.00 80.62 204 GLU A CA 1
ATOM 1627 C C . GLU A 1 204 ? 3.699 2.110 14.069 1.00 80.62 204 GLU A C 1
ATOM 1629 O O . GLU A 1 204 ? 2.559 1.951 13.637 1.00 80.62 204 GLU A O 1
ATOM 1634 N N . LEU A 1 205 ? 4.533 3.010 13.533 1.00 84.00 205 LEU A N 1
ATOM 1635 C CA . LEU A 1 205 ? 4.163 3.872 12.404 1.00 84.00 205 LEU A CA 1
ATOM 1636 C C . LEU A 1 205 ? 3.769 3.063 11.163 1.00 84.00 205 LEU A C 1
ATOM 1638 O O . LEU A 1 205 ? 2.808 3.401 10.472 1.00 84.00 205 LEU A O 1
ATOM 1642 N N . ARG A 1 206 ? 4.492 1.978 10.871 1.00 85.31 206 ARG A N 1
ATOM 1643 C CA . ARG A 1 206 ? 4.173 1.090 9.743 1.00 85.31 206 ARG A CA 1
ATOM 1644 C C . ARG A 1 206 ? 2.861 0.343 9.953 1.00 85.31 206 ARG A C 1
ATOM 1646 O O . ARG A 1 206 ? 2.124 0.164 8.987 1.00 85.31 206 ARG A O 1
ATOM 1653 N N . LEU A 1 207 ? 2.564 -0.079 11.179 1.00 86.00 207 LEU A N 1
ATOM 1654 C CA . LEU A 1 207 ? 1.282 -0.696 11.506 1.00 86.00 207 LEU A CA 1
ATOM 1655 C C . LEU A 1 207 ? 0.143 0.324 11.390 1.00 86.00 207 LEU A C 1
ATOM 1657 O O . LEU A 1 207 ? -0.876 0.038 10.774 1.00 86.00 207 LEU A O 1
ATOM 1661 N N . PHE A 1 208 ? 0.349 1.542 11.894 1.00 84.62 208 PHE A N 1
ATOM 1662 C CA . PHE A 1 208 ? -0.619 2.630 11.792 1.00 84.62 208 PHE A CA 1
ATOM 1663 C C . PHE A 1 208 ? -0.936 2.995 10.335 1.00 84.62 208 PHE A C 1
ATOM 1665 O O . PHE A 1 208 ? -2.103 3.130 9.974 1.00 84.62 208 PHE A O 1
ATOM 1672 N N . ASN A 1 209 ? 0.080 3.092 9.472 1.00 89.25 209 ASN A N 1
ATOM 1673 C CA . ASN A 1 209 ? -0.107 3.347 8.040 1.00 89.25 209 ASN A CA 1
ATOM 1674 C C . ASN A 1 209 ? -0.941 2.253 7.357 1.00 89.25 209 ASN A C 1
ATOM 1676 O O . ASN A 1 209 ? -1.773 2.554 6.492 1.00 89.25 209 ASN A O 1
ATOM 1680 N N . LEU A 1 210 ? -0.753 0.999 7.770 1.00 90.94 210 LEU A N 1
ATOM 1681 C CA . LEU A 1 210 ? -1.528 -0.133 7.280 1.00 90.94 210 LEU A CA 1
ATOM 1682 C C . LEU A 1 210 ? -2.985 -0.050 7.760 1.00 90.94 210 LEU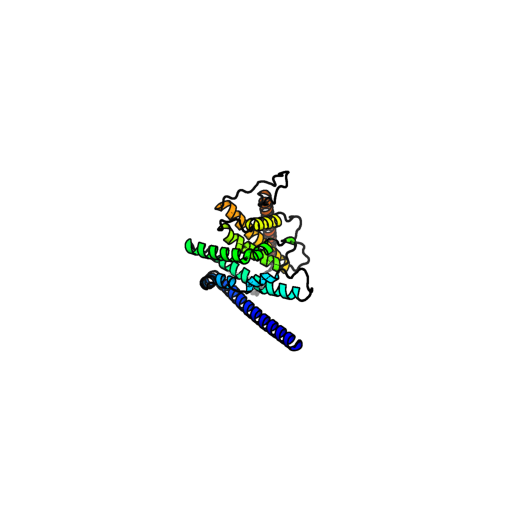 A C 1
ATOM 1684 O O . LEU A 1 210 ? -3.895 -0.123 6.932 1.00 90.94 210 LEU A O 1
ATOM 1688 N N . CYS A 1 211 ? -3.208 0.202 9.058 1.00 88.56 211 CYS A N 1
ATOM 1689 C CA . CYS A 1 211 ? -4.536 0.453 9.630 1.00 88.56 211 CYS A CA 1
ATOM 1690 C C . CYS A 1 211 ? -5.261 1.574 8.879 1.00 88.56 211 CYS A C 1
ATOM 1692 O O . CYS A 1 211 ? -6.415 1.411 8.482 1.00 88.56 211 CYS A O 1
ATOM 1694 N N . TYR A 1 212 ? -4.580 2.699 8.654 1.00 87.69 212 TYR A N 1
ATOM 1695 C CA . TYR A 1 212 ? -5.117 3.853 7.943 1.00 87.69 212 TYR A CA 1
ATOM 1696 C C . TYR A 1 212 ? -5.511 3.501 6.504 1.00 87.69 212 TYR A C 1
ATOM 1698 O O . TYR A 1 212 ? -6.627 3.799 6.078 1.00 87.69 212 TYR A O 1
ATOM 1706 N N . SER A 1 213 ? -4.628 2.828 5.763 1.00 91.56 213 SER A N 1
ATOM 1707 C CA . SER A 1 213 ? -4.863 2.478 4.356 1.00 91.56 213 SER A CA 1
ATOM 1708 C C . SER A 1 213 ? -6.036 1.508 4.190 1.00 91.56 213 SER A C 1
ATOM 1710 O O . SER A 1 213 ? -6.858 1.679 3.288 1.00 91.56 213 SER A O 1
ATOM 1712 N N . LEU A 1 214 ? -6.145 0.513 5.072 1.00 91.69 214 LEU A N 1
ATOM 1713 C CA . LEU A 1 214 ? -7.241 -0.458 5.076 1.00 91.69 214 LEU A CA 1
ATOM 1714 C C . LEU A 1 214 ? -8.563 0.174 5.528 1.00 91.69 214 LEU A C 1
ATOM 1716 O O . LEU A 1 214 ? -9.595 -0.042 4.896 1.00 91.69 214 LEU A O 1
ATOM 1720 N N . SER A 1 215 ? -8.533 1.016 6.563 1.00 88.12 215 SER A N 1
ATOM 1721 C CA . SER A 1 215 ? -9.727 1.721 7.048 1.00 88.12 215 SER A CA 1
ATOM 1722 C C . SER A 1 215 ? -10.262 2.711 6.014 1.00 88.12 215 SER A C 1
ATOM 1724 O O . SER A 1 215 ? -11.469 2.790 5.802 1.00 88.12 215 SER A O 1
ATOM 1726 N N . SER A 1 216 ? -9.373 3.433 5.325 1.00 89.38 216 SER A N 1
ATOM 1727 C CA . SER A 1 216 ? -9.737 4.353 4.240 1.00 89.38 216 SER A CA 1
ATOM 1728 C C . SER A 1 216 ? -10.378 3.613 3.061 1.00 89.38 216 SER A C 1
ATOM 1730 O O . SER A 1 216 ? -11.415 4.035 2.544 1.00 89.38 216 SER A O 1
ATOM 1732 N N . TYR A 1 217 ? -9.824 2.454 2.689 1.00 91.31 217 TYR A N 1
ATOM 1733 C CA . TYR A 1 217 ? -10.418 1.580 1.679 1.00 91.31 217 TYR A CA 1
ATOM 1734 C C . TYR A 1 217 ? -11.816 1.105 2.083 1.00 91.31 217 TYR A C 1
ATOM 1736 O O . TYR A 1 217 ? -12.764 1.247 1.308 1.00 91.31 217 TYR A O 1
ATOM 1744 N N . LEU A 1 218 ? -11.972 0.611 3.317 1.00 89.31 218 LEU A N 1
ATOM 1745 C CA . LEU A 1 218 ? -13.268 0.175 3.834 1.00 89.31 218 LEU A CA 1
ATOM 1746 C C . LEU A 1 218 ? -14.287 1.316 3.833 1.00 89.31 218 LEU A C 1
ATOM 1748 O O . LEU A 1 218 ? -15.412 1.137 3.370 1.00 89.31 218 LEU A O 1
ATOM 1752 N N . TYR A 1 219 ? -13.883 2.500 4.297 1.00 88.75 219 TYR A N 1
ATOM 1753 C CA . TYR A 1 219 ? -14.714 3.700 4.283 1.00 88.75 219 TYR A CA 1
ATOM 1754 C C . TYR A 1 219 ? -15.193 4.030 2.867 1.00 88.75 219 TYR A C 1
ATOM 1756 O O . TYR A 1 219 ? -16.386 4.248 2.653 1.00 88.75 219 TYR A O 1
ATOM 1764 N N . PHE A 1 220 ? -14.294 4.005 1.878 1.00 87.12 220 PHE A N 1
ATOM 1765 C CA . PHE A 1 220 ? -14.671 4.226 0.486 1.00 87.12 220 PHE A CA 1
ATOM 1766 C C . PHE A 1 220 ? -15.689 3.185 0.010 1.00 87.12 220 PHE A C 1
ATOM 1768 O O . PHE A 1 220 ? -16.696 3.551 -0.595 1.00 87.12 220 PHE A O 1
ATOM 1775 N N . LEU A 1 221 ? -15.472 1.896 0.287 1.00 87.38 221 LEU A N 1
ATOM 1776 C CA . LEU A 1 221 ? -16.405 0.846 -0.126 1.00 87.38 221 LEU A CA 1
ATOM 1777 C C . LEU A 1 221 ? -17.788 1.008 0.521 1.00 87.38 221 LEU A C 1
ATOM 1779 O O . LEU A 1 221 ? -18.805 0.903 -0.166 1.00 87.38 221 LEU A O 1
ATOM 1783 N N . VAL A 1 222 ? -17.848 1.316 1.815 1.00 86.50 222 VAL A N 1
ATOM 1784 C CA . VAL A 1 222 ? -19.114 1.527 2.530 1.00 86.50 222 VAL A CA 1
ATOM 1785 C C . VAL A 1 222 ? -19.849 2.747 1.972 1.00 86.50 222 VAL A C 1
ATOM 1787 O O . VAL A 1 222 ? -21.020 2.651 1.612 1.00 86.50 222 VAL A O 1
ATOM 1790 N N . ILE A 1 223 ? -19.161 3.882 1.829 1.00 84.12 223 ILE A N 1
ATOM 1791 C CA . ILE A 1 223 ? -19.793 5.154 1.453 1.00 84.12 223 ILE A CA 1
ATOM 1792 C C . ILE A 1 223 ? -20.071 5.258 -0.048 1.00 84.12 223 ILE A C 1
ATOM 1794 O O . ILE A 1 223 ? -21.132 5.729 -0.451 1.00 84.12 223 ILE A O 1
ATOM 1798 N N . LYS A 1 224 ? -19.122 4.865 -0.902 1.00 82.06 224 LYS A N 1
ATOM 1799 C CA . LYS A 1 224 ? -19.207 5.060 -2.360 1.00 82.06 224 LYS A CA 1
ATOM 1800 C C . LYS A 1 224 ? -19.717 3.834 -3.104 1.00 82.06 224 LYS A C 1
ATOM 1802 O O . LYS A 1 224 ? -20.310 3.994 -4.167 1.00 82.06 224 LYS A O 1
ATOM 1807 N N . LYS A 1 225 ? -19.497 2.629 -2.574 1.00 80.88 225 LYS A N 1
ATOM 1808 C CA . LYS A 1 225 ? -19.945 1.369 -3.195 1.00 80.88 225 LYS A CA 1
ATOM 1809 C C . LYS A 1 225 ? -21.113 0.715 -2.454 1.00 80.88 225 LYS A C 1
ATOM 1811 O O . LYS A 1 225 ? -21.576 -0.331 -2.889 1.00 80.88 225 LYS A O 1
ATOM 1816 N N . SER A 1 226 ? -21.633 1.351 -1.398 1.00 81.94 226 SER A N 1
ATOM 1817 C CA . SER A 1 226 ? -22.753 0.839 -0.593 1.00 81.94 226 SER A CA 1
ATOM 1818 C C . SER A 1 226 ? -22.504 -0.566 -0.030 1.00 81.94 226 SER A C 1
ATOM 1820 O O . SER A 1 226 ? -23.441 -1.355 0.117 1.00 81.94 226 SER A O 1
ATOM 1822 N N . LEU A 1 227 ? -21.242 -0.891 0.275 1.00 84.88 227 LEU A N 1
ATOM 1823 C CA . LEU A 1 227 ? -20.885 -2.154 0.912 1.00 84.88 227 LEU A CA 1
ATOM 1824 C C . LEU A 1 227 ? -21.589 -2.256 2.272 1.00 84.88 227 LEU A C 1
ATOM 1826 O O . LEU A 1 227 ? -21.459 -1.367 3.115 1.00 84.88 227 LEU A O 1
ATOM 1830 N N . ARG A 1 228 ? -22.315 -3.354 2.498 1.00 84.31 228 ARG A N 1
ATOM 1831 C CA . ARG A 1 228 ? -22.964 -3.642 3.782 1.00 84.31 228 ARG A CA 1
ATOM 1832 C C . ARG A 1 228 ? -22.071 -4.565 4.600 1.00 84.31 228 ARG A C 1
ATOM 1834 O O . ARG A 1 228 ? -21.693 -5.629 4.121 1.00 84.31 228 ARG A O 1
ATOM 1841 N N . LEU A 1 229 ? -21.727 -4.143 5.812 1.00 81.94 229 LEU A N 1
ATOM 1842 C CA . LEU A 1 229 ? -20.942 -4.941 6.753 1.00 81.94 229 LEU A CA 1
ATOM 1843 C C . LEU A 1 229 ? -21.878 -5.780 7.624 1.00 81.94 229 LEU A C 1
ATOM 1845 O O . LEU A 1 229 ? -22.923 -5.293 8.059 1.00 81.94 229 LEU A O 1
ATOM 1849 N N . GLN A 1 230 ? -21.498 -7.030 7.881 1.00 83.25 230 GLN A N 1
ATOM 1850 C CA . GLN A 1 230 ? -22.278 -7.917 8.741 1.00 83.25 230 GLN A CA 1
ATOM 1851 C C . GLN A 1 230 ? -22.054 -7.580 10.231 1.00 83.25 230 GLN A C 1
ATOM 1853 O O . GLN A 1 230 ? -20.929 -7.229 10.606 1.00 83.25 230 GLN A O 1
ATOM 1858 N N . PRO A 1 231 ? -23.086 -7.682 11.096 1.00 70.12 231 PRO A N 1
ATOM 1859 C CA . PRO A 1 231 ? -22.978 -7.335 12.518 1.00 70.12 231 PRO A CA 1
ATOM 1860 C C . PRO A 1 231 ? -22.001 -8.202 13.335 1.00 70.12 231 PRO A C 1
ATOM 1862 O O . PRO A 1 231 ? -21.360 -7.689 14.247 1.00 70.12 231 PRO A O 1
ATOM 1865 N N . SER A 1 232 ? -21.891 -9.499 13.031 1.00 68.88 232 SER A N 1
ATOM 1866 C CA . SER A 1 232 ? -21.064 -10.493 13.740 1.00 68.88 232 SER A CA 1
ATOM 1867 C C . SER A 1 232 ? -20.892 -11.737 12.862 1.00 68.88 232 SER A C 1
ATOM 1869 O O . SER A 1 232 ? -21.679 -11.911 11.931 1.00 68.88 232 SER A O 1
ATOM 1871 N N . ASP A 1 233 ? -19.922 -12.607 13.178 1.00 57.59 233 ASP A N 1
ATOM 1872 C CA . ASP A 1 233 ? -19.755 -13.915 12.531 1.00 57.59 233 ASP A CA 1
ATOM 1873 C C . ASP A 1 233 ? -21.072 -14.695 12.606 1.00 57.59 233 ASP A C 1
ATOM 1875 O O . ASP A 1 233 ? -21.463 -15.214 13.655 1.00 57.59 233 ASP A O 1
ATOM 1879 N N . ALA A 1 234 ? -21.803 -14.732 11.495 1.00 47.53 234 ALA A N 1
ATOM 1880 C CA . ALA A 1 234 ? -22.925 -15.631 11.358 1.00 47.53 234 ALA A CA 1
ATOM 1881 C C . ALA A 1 234 ? -22.335 -17.042 11.310 1.00 47.53 234 ALA A C 1
ATOM 1883 O O . ALA A 1 234 ? -21.695 -17.422 10.333 1.00 47.53 234 ALA A O 1
ATOM 1884 N N . SER A 1 235 ? -22.533 -17.801 12.388 1.00 50.38 235 SER A N 1
ATOM 1885 C CA . SER A 1 235 ? -22.334 -19.249 12.419 1.00 50.38 235 SER A CA 1
ATOM 1886 C C . SER A 1 235 ? -23.277 -19.894 11.398 1.00 50.38 235 SER A C 1
ATOM 1888 O O . SER A 1 235 ? -24.394 -20.308 11.709 1.00 50.38 235 SER A O 1
ATOM 1890 N N . SER A 1 236 ? -22.851 -19.906 10.139 1.00 40.72 236 SER A N 1
ATOM 1891 C CA . SER A 1 236 ? -23.425 -20.732 9.090 1.00 40.72 236 SER A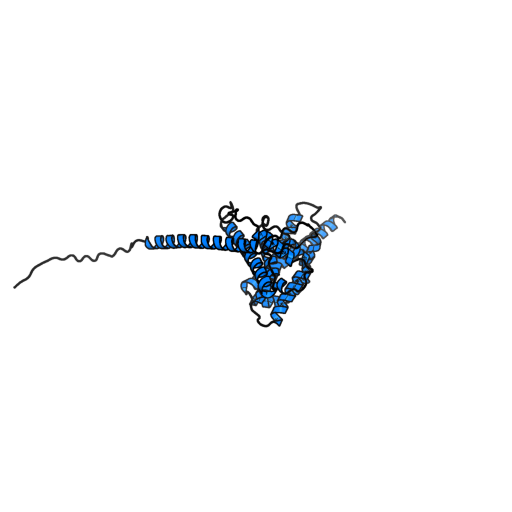 CA 1
ATOM 1892 C C . SER A 1 236 ? -22.790 -22.108 9.235 1.00 40.72 236 SER A C 1
ATOM 1894 O O . SER A 1 236 ? -21.622 -22.330 8.922 1.00 40.72 236 SER A O 1
ATOM 1896 N N . SER A 1 237 ? -23.549 -23.027 9.814 1.00 39.16 237 SER A N 1
ATOM 1897 C CA . SER A 1 237 ? -23.134 -24.388 10.135 1.00 39.16 237 SER A CA 1
ATOM 1898 C C . SER A 1 237 ? -23.096 -25.294 8.898 1.00 39.16 237 SER A C 1
ATOM 1900 O O . SER A 1 237 ? -23.673 -26.364 8.934 1.00 39.16 237 SER A O 1
ATOM 1902 N N . TYR A 1 238 ? -22.404 -24.904 7.821 1.00 38.44 238 TYR A N 1
ATOM 1903 C CA . TYR A 1 238 ? -21.988 -25.798 6.727 1.00 38.44 238 TYR A CA 1
ATOM 1904 C C . TYR A 1 238 ? -20.750 -25.212 6.019 1.00 38.44 238 TYR A C 1
ATOM 1906 O O . TYR A 1 238 ? -20.855 -24.133 5.436 1.00 38.44 238 TYR A O 1
ATOM 1914 N N . PRO A 1 239 ? -19.575 -25.878 6.021 1.00 42.59 239 PRO A N 1
ATOM 1915 C CA . PRO A 1 239 ? -18.407 -25.391 5.300 1.00 42.59 239 PRO A CA 1
ATOM 1916 C C . PRO A 1 239 ? -18.544 -25.794 3.832 1.00 42.59 239 PRO A C 1
ATOM 1918 O O . PRO A 1 239 ? -18.006 -26.808 3.387 1.00 42.59 239 PRO A O 1
ATOM 1921 N N . THR A 1 240 ? -19.295 -25.010 3.072 1.00 34.78 240 THR A N 1
ATOM 1922 C CA . THR A 1 240 ? -19.351 -25.147 1.617 1.00 34.78 240 THR A CA 1
ATOM 1923 C C . THR A 1 240 ? -18.590 -23.981 1.008 1.00 34.78 240 THR A C 1
ATOM 1925 O O . THR A 1 240 ? -19.052 -22.851 1.042 1.00 34.78 240 THR A O 1
ATOM 1928 N N . SER A 1 241 ? -17.404 -24.293 0.471 1.00 37.00 241 SER A N 1
ATOM 1929 C CA . SER A 1 241 ? -16.591 -23.473 -0.443 1.00 37.00 241 SER A CA 1
ATOM 1930 C C . SER A 1 241 ? -16.213 -22.059 0.017 1.00 37.00 241 SER A C 1
ATOM 1932 O O . SER A 1 241 ? -16.999 -21.149 -0.174 1.00 37.00 241 SER A O 1
ATOM 1934 N N . VAL A 1 242 ? -14.969 -21.880 0.498 1.00 40.94 242 VAL A N 1
ATOM 1935 C CA . VAL A 1 242 ? -14.163 -20.628 0.440 1.00 40.94 242 VAL A CA 1
ATOM 1936 C C . VAL A 1 242 ? -15.003 -19.337 0.516 1.00 40.94 242 VAL A C 1
ATOM 1938 O O . VAL A 1 242 ? -14.899 -18.465 -0.344 1.00 40.94 242 VAL A O 1
ATOM 1941 N N . GLU A 1 243 ? -15.900 -19.229 1.498 1.00 45.34 243 GLU A N 1
ATOM 1942 C CA . GLU A 1 243 ? -16.758 -18.053 1.619 1.00 45.34 243 GLU A CA 1
ATOM 1943 C C . GLU A 1 243 ? -15.930 -16.904 2.198 1.00 45.34 243 GLU A C 1
ATOM 1945 O O . GLU A 1 243 ? -15.326 -16.995 3.266 1.00 45.34 243 GLU A O 1
ATOM 1950 N N . LEU A 1 244 ? -15.856 -15.845 1.397 1.00 54.12 244 LEU A N 1
ATOM 1951 C CA . LEU A 1 244 ? -15.065 -14.639 1.567 1.00 54.12 244 LEU A CA 1
ATOM 1952 C C . LEU A 1 244 ? -15.279 -14.004 2.949 1.00 54.12 244 LEU A C 1
ATOM 1954 O O . LEU A 1 244 ? -16.369 -13.529 3.267 1.00 54.12 244 LEU A O 1
ATOM 1958 N N . GLN A 1 245 ? -14.213 -13.900 3.740 1.00 68.00 245 GLN A N 1
ATOM 1959 C CA . GLN A 1 245 ? -14.263 -13.272 5.058 1.00 68.00 245 GLN A CA 1
ATOM 1960 C C . GLN A 1 245 ? -14.172 -11.742 4.931 1.00 68.00 245 GLN A C 1
ATOM 1962 O O . GLN A 1 245 ? -13.099 -11.149 5.032 1.00 68.00 245 GLN A O 1
ATOM 1967 N N . GLN A 1 246 ? -15.305 -11.092 4.659 1.00 81.62 246 GLN A N 1
ATOM 1968 C CA . GLN A 1 246 ? -15.424 -9.633 4.727 1.00 81.62 246 GLN A CA 1
ATOM 1969 C C . GLN A 1 246 ? -15.243 -9.157 6.186 1.00 81.62 246 GLN A C 1
ATOM 1971 O O . GLN A 1 246 ? -15.766 -9.803 7.096 1.00 81.62 246 GLN A O 1
ATOM 1976 N N . PRO A 1 247 ? -14.568 -8.018 6.440 1.00 82.44 247 PRO A N 1
ATOM 1977 C CA . PRO A 1 247 ? -14.482 -7.440 7.780 1.00 82.44 247 PRO A CA 1
ATOM 1978 C C . PRO A 1 247 ? -15.879 -7.155 8.354 1.00 82.44 247 PRO A C 1
ATOM 1980 O O . PRO A 1 247 ? -16.748 -6.594 7.682 1.00 82.44 247 PRO A O 1
ATOM 1983 N N . THR A 1 248 ? -16.095 -7.541 9.609 1.00 85.00 248 THR A N 1
ATOM 1984 C CA . THR A 1 248 ? -17.368 -7.373 10.323 1.00 85.00 248 THR A CA 1
ATOM 1985 C C . THR A 1 248 ? -17.432 -6.036 11.062 1.00 85.00 248 THR A C 1
ATOM 1987 O O . THR A 1 248 ? -16.414 -5.396 11.345 1.00 85.00 248 THR A O 1
ATOM 1990 N N . LEU A 1 249 ? -18.647 -5.606 11.422 1.00 82.94 249 LEU A N 1
ATOM 1991 C CA . LEU A 1 249 ? -18.840 -4.415 12.258 1.00 82.94 249 LEU A CA 1
ATOM 1992 C C . LEU A 1 249 ? -18.220 -4.575 13.650 1.00 82.94 249 LEU A C 1
ATOM 1994 O O . LEU A 1 249 ? -17.728 -3.596 14.207 1.00 82.94 249 LEU A O 1
ATOM 1998 N N . SER A 1 250 ? -18.209 -5.791 14.203 1.00 83.62 250 SER A N 1
ATOM 1999 C CA . SER A 1 250 ? -17.590 -6.071 15.500 1.00 83.62 250 SER A CA 1
ATOM 2000 C C . SER A 1 250 ? -16.073 -5.860 15.469 1.00 83.62 250 SER A C 1
ATOM 2002 O O . SER A 1 250 ? -15.544 -5.189 16.356 1.00 83.62 250 SER A O 1
ATOM 2004 N N . LEU A 1 251 ? -15.389 -6.341 14.423 1.00 81.38 251 LEU A N 1
ATOM 2005 C CA . LEU A 1 251 ? -13.953 -6.117 14.218 1.00 81.38 251 LEU A CA 1
ATOM 2006 C C . LEU A 1 251 ? -13.627 -4.627 14.045 1.00 81.38 251 LEU A C 1
ATOM 2008 O O . LEU A 1 251 ? -12.658 -4.128 14.619 1.00 81.38 251 LEU A O 1
ATOM 2012 N N . LEU A 1 252 ? -14.459 -3.892 13.301 1.00 81.75 252 LEU A N 1
ATOM 2013 C CA . LEU A 1 252 ? -14.287 -2.449 13.142 1.00 81.75 252 LEU A CA 1
ATOM 2014 C C . LEU A 1 252 ? -14.481 -1.701 14.470 1.00 81.75 252 LEU A C 1
ATOM 2016 O O . LEU A 1 252 ? -13.682 -0.831 14.809 1.00 81.75 252 LEU A O 1
ATOM 2020 N N . ASN A 1 253 ? -15.510 -2.056 15.243 1.00 83.75 253 ASN A N 1
ATOM 2021 C CA . ASN A 1 253 ? -15.761 -1.461 16.554 1.00 83.75 253 ASN A CA 1
ATOM 2022 C C . ASN A 1 253 ? -14.608 -1.726 17.536 1.00 83.75 253 ASN A C 1
ATOM 2024 O O . ASN A 1 253 ? -14.218 -0.835 18.294 1.00 83.75 253 ASN A O 1
ATOM 2028 N N . PHE A 1 254 ? -14.035 -2.931 17.489 1.00 82.06 254 PHE A N 1
ATOM 2029 C CA . PHE A 1 254 ? -12.858 -3.288 18.273 1.00 82.06 254 PHE A CA 1
ATOM 2030 C C . PHE A 1 254 ? -11.649 -2.412 17.925 1.00 82.06 254 PHE A C 1
ATOM 2032 O O . PHE A 1 254 ? -11.036 -1.843 18.829 1.00 82.06 254 PHE A O 1
ATOM 2039 N N . LEU A 1 255 ? -11.343 -2.227 16.635 1.00 80.62 255 LEU A N 1
ATOM 2040 C CA . LEU A 1 255 ? -10.264 -1.328 16.211 1.00 80.62 255 LEU A CA 1
ATOM 2041 C C . LEU A 1 255 ? -10.511 0.107 16.660 1.00 80.62 255 LEU A C 1
ATOM 2043 O O . LEU A 1 255 ? -9.602 0.724 17.206 1.00 80.62 255 LEU A O 1
ATOM 2047 N N . LEU A 1 256 ? -11.714 0.640 16.441 1.00 82.25 256 LEU A N 1
ATOM 2048 C CA . LEU A 1 256 ? -12.035 2.015 16.824 1.00 82.25 256 LEU A CA 1
ATOM 2049 C C . LEU A 1 256 ? -11.864 2.217 18.329 1.00 82.25 256 LEU A C 1
ATOM 2051 O O . LEU A 1 256 ? -11.220 3.173 18.743 1.00 82.25 256 LEU A O 1
ATOM 2055 N N . SER A 1 257 ? -12.343 1.272 19.136 1.00 82.94 257 SER A N 1
ATOM 2056 C CA . SER A 1 257 ? -12.162 1.300 20.589 1.00 82.94 257 SER A CA 1
ATOM 2057 C C . SER A 1 257 ? -10.681 1.206 20.981 1.00 82.94 257 SER A C 1
ATOM 2059 O O . SER A 1 257 ? -10.220 1.940 21.850 1.00 82.94 257 SER A O 1
ATOM 2061 N N . SER A 1 258 ? -9.902 0.351 20.311 1.00 78.94 258 SER A N 1
ATOM 2062 C CA . SER A 1 258 ? -8.458 0.220 20.542 1.00 78.94 258 SER A CA 1
ATOM 2063 C C . SER A 1 258 ? -7.696 1.512 20.219 1.00 78.94 258 SER A C 1
ATOM 2065 O O . SER A 1 258 ? -6.877 1.962 21.022 1.00 78.94 258 SER A O 1
ATOM 2067 N N . VAL A 1 259 ? -7.995 2.139 19.076 1.00 76.62 259 VAL A N 1
ATOM 2068 C CA . VAL A 1 259 ? -7.386 3.407 18.648 1.00 76.62 259 VAL A CA 1
ATOM 2069 C C . VAL A 1 259 ? -7.785 4.548 19.580 1.00 76.62 259 VAL A C 1
ATOM 2071 O O . VAL A 1 259 ? -6.913 5.321 19.970 1.00 76.62 259 VAL A O 1
ATOM 2074 N N . THR A 1 260 ? -9.055 4.632 19.986 1.00 83.25 260 THR A N 1
ATOM 2075 C CA . THR A 1 260 ? -9.520 5.624 20.967 1.00 83.25 260 THR A CA 1
ATOM 2076 C C . THR A 1 260 ? -8.754 5.486 22.281 1.00 83.25 260 THR A C 1
ATOM 2078 O O . THR A 1 260 ? -8.138 6.452 22.723 1.00 83.25 260 THR A O 1
ATOM 2081 N N . ASN A 1 261 ? -8.663 4.274 22.835 1.00 80.00 261 ASN A N 1
ATOM 2082 C CA . ASN A 1 261 ? -7.926 4.027 24.079 1.00 80.00 261 ASN A CA 1
ATOM 2083 C C . ASN A 1 261 ? -6.420 4.327 23.950 1.00 80.00 261 ASN A C 1
ATOM 2085 O O . ASN A 1 261 ? -5.764 4.713 24.916 1.00 80.00 261 ASN A O 1
ATOM 2089 N N . ALA A 1 262 ? -5.819 4.097 22.778 1.00 78.19 262 ALA A N 1
ATOM 2090 C CA . ALA A 1 262 ? -4.421 4.449 22.528 1.00 78.19 262 ALA A CA 1
ATOM 2091 C C . ALA A 1 262 ? -4.219 5.971 22.450 1.00 78.19 262 ALA A C 1
ATOM 2093 O O . ALA A 1 262 ? -3.235 6.484 22.981 1.00 78.19 262 ALA A O 1
ATOM 2094 N N . LEU A 1 263 ? -5.154 6.687 21.823 1.00 81.69 263 LEU A N 1
ATOM 2095 C CA . LEU A 1 263 ? -5.113 8.141 21.705 1.00 81.69 263 LEU A CA 1
ATOM 2096 C C . LEU A 1 263 ? -5.326 8.833 23.056 1.00 81.69 263 LEU A C 1
ATOM 2098 O O . LEU A 1 263 ? -4.617 9.791 23.351 1.00 81.69 263 LEU A O 1
ATOM 2102 N N . GLU A 1 264 ? -6.251 8.334 23.878 1.00 86.06 264 GLU A N 1
ATOM 2103 C CA . GLU A 1 264 ? -6.472 8.820 25.246 1.00 86.06 264 GLU A CA 1
ATOM 2104 C C . GLU A 1 264 ? -5.197 8.692 26.085 1.00 86.06 264 GLU A C 1
ATOM 2106 O O . GLU A 1 264 ? -4.715 9.691 26.618 1.00 86.06 264 GLU A O 1
ATOM 2111 N N . ARG A 1 265 ? -4.559 7.513 26.088 1.00 81.94 265 ARG A N 1
ATOM 2112 C CA . ARG A 1 265 ? -3.273 7.309 26.781 1.00 81.94 265 ARG A CA 1
ATOM 2113 C C . ARG A 1 265 ? -2.173 8.242 26.276 1.00 81.94 265 ARG A C 1
ATOM 2115 O O . ARG A 1 265 ? -1.461 8.845 27.072 1.00 81.94 265 ARG A O 1
ATOM 2122 N N . ALA A 1 266 ? -2.044 8.409 24.959 1.00 81.12 266 ALA A N 1
ATOM 2123 C CA . ALA A 1 266 ? -1.050 9.318 24.387 1.00 81.12 266 ALA A CA 1
ATOM 2124 C C . ALA A 1 266 ? -1.309 10.788 24.773 1.00 81.12 266 ALA A C 1
ATOM 2126 O O . ALA A 1 266 ? -0.368 11.564 24.957 1.00 81.12 266 ALA A O 1
ATOM 2127 N N . ALA A 1 267 ? -2.578 11.186 24.901 1.00 85.00 267 ALA A N 1
ATOM 2128 C CA . ALA A 1 267 ? -2.955 12.518 25.356 1.00 85.00 267 ALA A CA 1
ATOM 2129 C C . ALA A 1 267 ? -2.623 12.730 26.843 1.00 85.00 267 ALA A C 1
ATOM 2131 O O . ALA A 1 267 ? -2.088 13.783 27.193 1.00 85.00 267 ALA A O 1
ATOM 2132 N N . GLU A 1 268 ? -2.868 11.730 27.694 1.00 90.12 268 GLU A N 1
ATOM 2133 C CA . GLU A 1 268 ? -2.487 11.743 29.113 1.00 90.12 268 GLU A CA 1
ATOM 2134 C C . GLU A 1 268 ? -0.967 11.859 29.289 1.00 90.12 268 GLU A C 1
ATOM 2136 O O . GLU A 1 268 ? -0.491 12.745 30.002 1.00 90.12 268 GLU A O 1
ATOM 2141 N N . GLU A 1 269 ? -0.188 11.037 28.579 1.00 86.06 269 GLU A N 1
ATOM 2142 C CA . GLU A 1 269 ? 1.280 11.094 28.600 1.00 86.06 269 GLU A CA 1
ATOM 2143 C C . GLU A 1 269 ? 1.798 12.468 28.164 1.00 86.06 269 GLU A C 1
ATOM 2145 O O . GLU A 1 269 ? 2.655 13.061 28.828 1.00 86.06 269 GLU A O 1
ATOM 2150 N N . LYS A 1 270 ? 1.240 13.020 27.078 1.00 88.88 270 LYS A N 1
ATOM 2151 C CA . LYS A 1 270 ? 1.572 14.370 26.615 1.00 88.88 270 LYS A CA 1
ATOM 2152 C C . LYS A 1 270 ? 1.241 15.424 27.672 1.00 88.88 270 LYS A C 1
ATOM 2154 O O . LYS A 1 270 ? 2.040 16.336 27.866 1.00 88.88 270 LYS A O 1
ATOM 2159 N N . SER A 1 271 ? 0.097 15.317 28.349 1.00 91.25 271 SER A N 1
ATOM 2160 C CA . SER A 1 271 ? -0.288 16.249 29.415 1.00 91.25 271 SER A CA 1
ATOM 2161 C C . SER A 1 271 ? 0.695 16.208 30.583 1.00 91.25 271 SER A C 1
ATOM 2163 O O . SER A 1 271 ? 1.090 17.258 31.078 1.00 91.25 271 SER A O 1
ATOM 2165 N N . ILE A 1 272 ? 1.126 15.015 31.002 1.00 91.31 272 ILE A N 1
ATO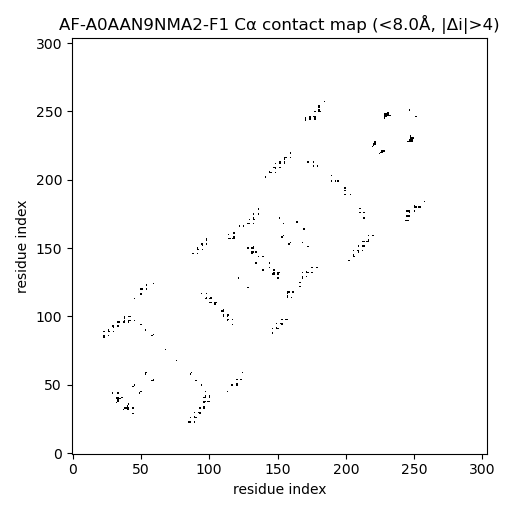M 2166 C CA . ILE A 1 272 ? 2.108 14.851 32.083 1.00 91.31 272 ILE A CA 1
ATOM 2167 C C . ILE A 1 272 ? 3.452 15.471 31.689 1.00 91.31 272 ILE A C 1
ATOM 2169 O O . ILE A 1 272 ? 4.067 16.162 32.496 1.00 91.31 272 ILE A O 1
ATOM 2173 N N . LEU A 1 273 ? 3.912 15.242 30.456 1.00 89.62 273 LEU A N 1
ATOM 2174 C CA . LEU A 1 273 ? 5.159 15.828 29.957 1.00 89.62 273 LEU A CA 1
ATOM 2175 C C . LEU A 1 273 ? 5.091 17.355 29.873 1.00 89.62 273 LEU A C 1
ATOM 2177 O O . LEU A 1 273 ? 6.062 18.020 30.219 1.00 89.62 273 LEU A O 1
ATOM 2181 N N . LEU A 1 274 ? 3.958 17.906 29.430 1.00 89.38 274 LEU A N 1
ATOM 2182 C CA . LEU A 1 274 ? 3.755 19.353 29.389 1.00 89.38 274 LEU A CA 1
ATOM 2183 C C . LEU A 1 274 ? 3.761 19.960 30.790 1.00 89.38 274 LEU A C 1
ATOM 2185 O O . LEU A 1 274 ? 4.420 20.973 30.980 1.00 89.38 274 LEU A O 1
ATOM 2189 N N . ASN A 1 275 ? 3.096 19.328 31.760 1.00 88.88 275 ASN A N 1
ATOM 2190 C CA . ASN A 1 275 ? 3.097 19.806 33.143 1.00 88.88 275 ASN A CA 1
ATOM 2191 C C . ASN A 1 275 ? 4.512 19.795 33.733 1.00 88.88 275 ASN A C 1
ATOM 2193 O O . ASN A 1 275 ? 4.943 20.809 34.256 1.00 88.88 275 ASN A O 1
ATOM 2197 N N . LYS A 1 276 ? 5.280 18.714 33.531 1.00 89.81 276 LYS A N 1
ATOM 2198 C CA . LYS A 1 276 ? 6.692 18.664 33.951 1.00 89.81 276 LYS A CA 1
ATOM 2199 C C . LYS A 1 276 ? 7.537 19.771 33.322 1.00 89.81 276 LYS A C 1
ATOM 2201 O O . LYS A 1 276 ? 8.355 20.365 34.000 1.00 89.81 276 LYS A O 1
ATOM 2206 N N . LEU A 1 277 ? 7.339 20.052 32.034 1.00 87.44 277 LEU A N 1
ATOM 2207 C CA . LEU A 1 277 ? 8.078 21.109 31.342 1.00 87.44 277 LEU A CA 1
ATOM 2208 C C . LEU A 1 277 ? 7.690 22.508 31.843 1.00 87.44 277 LEU A C 1
ATOM 2210 O O . LEU A 1 277 ? 8.537 23.393 31.858 1.00 87.44 277 LEU A O 1
ATOM 2214 N N . VAL A 1 278 ? 6.431 22.715 32.235 1.00 85.69 278 VAL A N 1
ATOM 2215 C CA . VAL A 1 278 ? 5.992 23.956 32.892 1.00 85.69 278 VAL A CA 1
ATOM 2216 C C . VAL A 1 278 ? 6.641 24.081 34.271 1.00 85.69 278 VAL A C 1
ATOM 2218 O O . VAL A 1 278 ? 7.244 25.117 34.538 1.00 85.69 278 VAL A O 1
ATOM 2221 N N . ASP A 1 279 ? 6.618 23.017 35.080 1.00 80.88 279 ASP A N 1
ATOM 2222 C CA . ASP A 1 279 ? 7.267 22.978 36.398 1.00 80.88 279 ASP A CA 1
ATOM 2223 C C . ASP A 1 279 ? 8.785 23.264 36.285 1.00 80.88 279 ASP A C 1
ATOM 2225 O O . ASP A 1 279 ? 9.317 24.110 37.000 1.00 80.88 279 ASP A O 1
ATOM 2229 N N . ASP A 1 280 ? 9.476 22.645 35.317 1.00 75.06 280 ASP A N 1
ATOM 2230 C CA . ASP A 1 280 ? 10.914 22.839 35.060 1.00 75.06 280 ASP A CA 1
ATOM 2231 C C . ASP A 1 280 ? 11.266 24.276 34.611 1.00 75.06 280 ASP A C 1
ATOM 2233 O O . ASP A 1 280 ? 12.390 24.740 34.821 1.00 75.06 280 ASP A O 1
ATOM 2237 N N . ILE A 1 281 ? 10.337 24.989 33.960 1.00 74.69 281 ILE A N 1
ATOM 2238 C CA . ILE A 1 281 ? 10.528 26.384 33.527 1.00 74.69 281 ILE A CA 1
ATOM 2239 C C . ILE A 1 281 ? 10.255 27.362 34.676 1.00 74.69 281 ILE A C 1
ATOM 2241 O O . ILE A 1 281 ? 10.951 28.372 34.785 1.00 74.69 281 ILE A O 1
ATOM 2245 N N . GLU A 1 282 ? 9.269 27.080 35.531 1.00 62.12 282 GLU A N 1
ATOM 2246 C CA . GLU A 1 282 ? 8.951 27.907 36.703 1.00 62.12 282 GLU A CA 1
ATOM 2247 C C . GLU A 1 282 ? 9.998 27.773 37.827 1.00 62.12 282 GLU A C 1
ATOM 2249 O O . GLU A 1 282 ? 10.204 28.719 38.587 1.00 62.12 282 GLU A O 1
ATOM 2254 N N . GLU A 1 283 ? 10.729 26.655 37.889 1.00 56.75 283 GLU A N 1
ATOM 2255 C CA . GLU A 1 283 ? 11.819 26.417 38.847 1.00 56.75 283 GLU A CA 1
ATOM 2256 C C . GLU A 1 283 ? 13.153 27.115 38.498 1.00 56.75 283 GLU A C 1
ATOM 2258 O O . GLU A 1 283 ? 14.094 27.013 39.284 1.00 56.75 283 GLU A O 1
ATOM 2263 N N . VAL A 1 284 ? 13.288 27.849 37.378 1.00 53.06 284 VAL A N 1
ATOM 2264 C CA . VAL A 1 284 ? 14.509 28.637 37.087 1.00 53.06 284 VAL A CA 1
ATOM 2265 C C . VAL A 1 284 ? 14.528 29.888 37.979 1.00 53.06 284 VAL A C 1
ATOM 2267 O O . VAL A 1 284 ? 13.854 30.874 37.666 1.00 53.06 284 VAL A O 1
ATOM 2270 N N . PRO A 1 285 ? 15.302 29.924 39.084 1.00 47.22 285 PRO A N 1
ATOM 2271 C CA . PRO A 1 285 ? 15.247 31.031 40.016 1.00 47.22 285 PRO A CA 1
ATOM 2272 C C . PRO A 1 285 ? 16.007 32.211 39.423 1.00 47.22 285 PRO A C 1
ATOM 2274 O O . PRO A 1 285 ? 17.085 32.063 38.844 1.00 47.22 285 PRO A O 1
ATOM 2277 N N . TYR A 1 286 ? 15.448 33.395 39.634 1.00 45.69 286 TYR A N 1
ATOM 2278 C CA . TYR A 1 286 ? 16.060 34.706 39.484 1.00 45.69 286 TYR A CA 1
ATOM 2279 C C . TYR A 1 286 ? 17.494 34.774 40.060 1.00 45.69 286 TYR A C 1
ATOM 2281 O O . TYR A 1 286 ? 17.710 35.265 41.162 1.00 45.69 286 TYR A O 1
ATOM 2289 N N . PHE A 1 287 ? 18.504 34.353 39.298 1.00 40.69 287 PHE A N 1
ATOM 2290 C CA . PHE A 1 287 ? 19.899 34.767 39.480 1.00 40.69 287 PHE A CA 1
ATOM 2291 C C . PHE A 1 287 ? 20.217 35.886 38.486 1.00 40.69 287 PHE A C 1
ATOM 2293 O O . PHE A 1 287 ? 21.060 35.761 37.603 1.00 40.69 287 PHE A O 1
ATOM 2300 N N . ILE A 1 288 ? 19.527 37.015 38.640 1.00 42.56 288 ILE A N 1
ATOM 2301 C CA . ILE A 1 288 ? 20.070 38.307 38.225 1.00 42.56 288 ILE A CA 1
ATOM 2302 C C . ILE A 1 288 ? 20.234 39.109 39.511 1.00 42.56 288 ILE A C 1
ATOM 2304 O O . ILE A 1 288 ? 19.279 39.671 40.037 1.00 42.56 288 ILE A O 1
ATOM 2308 N N . HIS A 1 289 ? 21.459 39.096 40.037 1.00 36.31 289 HIS A N 1
ATOM 2309 C CA . HIS A 1 289 ? 21.917 40.028 41.062 1.00 36.31 289 HIS A CA 1
ATOM 2310 C C . HIS A 1 289 ? 21.608 41.467 40.607 1.00 36.31 289 HIS A C 1
ATOM 2312 O O . HIS A 1 289 ? 22.113 41.872 39.556 1.00 36.31 289 HIS A O 1
ATOM 2318 N N . PRO A 1 290 ? 20.851 42.275 41.369 1.00 38.72 290 PRO A N 1
ATOM 2319 C CA . PRO A 1 290 ? 20.936 43.716 41.233 1.00 38.72 290 PRO A CA 1
ATOM 2320 C C . PRO A 1 290 ? 22.273 44.157 41.835 1.00 38.72 290 PRO A C 1
ATOM 2322 O O . PRO A 1 290 ? 22.622 43.787 42.956 1.00 38.72 290 PRO A O 1
ATOM 2325 N N . LEU A 1 291 ? 23.042 44.928 41.070 1.00 38.06 291 LEU A N 1
ATOM 2326 C CA . LEU A 1 291 ? 24.126 45.741 41.609 1.00 38.06 291 LEU A CA 1
ATOM 2327 C C . LEU A 1 291 ? 23.526 46.662 42.682 1.00 38.06 291 LEU A C 1
ATOM 2329 O O . LEU A 1 291 ? 22.663 47.478 42.366 1.00 38.06 291 LEU A O 1
ATOM 2333 N N . ASN A 1 292 ? 23.963 46.499 43.933 1.00 35.06 292 ASN A N 1
ATOM 2334 C CA . ASN A 1 292 ? 23.683 47.432 45.021 1.00 35.06 292 ASN A CA 1
ATOM 2335 C C . ASN A 1 292 ? 24.149 48.835 44.608 1.00 35.06 292 ASN A C 1
ATOM 2337 O O . ASN A 1 292 ? 25.342 49.067 44.412 1.00 35.06 292 ASN A O 1
ATOM 2341 N N . CYS A 1 293 ? 23.203 49.763 44.494 1.00 35.91 293 CYS A N 1
ATOM 2342 C CA . CYS A 1 293 ? 23.464 51.173 44.728 1.00 35.91 293 CYS A CA 1
ATOM 2343 C C . CYS A 1 293 ? 23.300 51.392 46.232 1.00 35.91 293 CYS A C 1
ATOM 2345 O O . CYS A 1 293 ? 22.182 51.328 46.740 1.00 35.91 293 CYS A O 1
ATOM 2347 N N . ASP A 1 294 ? 24.414 51.593 46.931 1.00 37.25 294 ASP A N 1
ATOM 2348 C CA . ASP A 1 294 ? 24.412 52.050 48.315 1.00 37.25 294 ASP A CA 1
ATOM 2349 C C . ASP A 1 294 ? 23.965 53.523 48.343 1.00 37.25 294 ASP A C 1
ATOM 2351 O O . ASP A 1 294 ? 24.719 54.420 47.968 1.00 37.25 294 ASP A O 1
ATOM 2355 N N . GLU A 1 295 ? 22.737 53.772 48.790 1.00 41.91 295 GLU A N 1
ATOM 2356 C CA . GLU A 1 295 ? 22.349 55.030 49.428 1.00 41.91 295 GLU A CA 1
ATOM 2357 C C . GLU A 1 295 ? 21.794 54.678 50.810 1.00 41.91 295 GLU A C 1
ATOM 2359 O O . GLU A 1 295 ? 20.636 54.288 50.941 1.00 41.91 295 GLU A O 1
ATOM 2364 N N . ASP A 1 296 ? 22.639 54.808 51.834 1.00 37.91 296 ASP A N 1
ATOM 2365 C CA . ASP A 1 296 ? 22.205 54.873 53.227 1.00 37.91 296 ASP A CA 1
ATOM 2366 C C . ASP A 1 296 ? 22.386 56.302 53.744 1.00 37.91 296 ASP A C 1
ATOM 2368 O O . ASP A 1 296 ? 23.415 56.957 53.550 1.00 37.91 296 ASP A O 1
ATOM 2372 N N . MET A 1 297 ? 21.317 56.772 54.377 1.00 45.19 297 MET A N 1
ATOM 2373 C CA . MET A 1 297 ? 21.091 58.122 54.865 1.00 45.19 297 MET A CA 1
ATOM 2374 C C . MET A 1 297 ? 21.743 58.376 56.224 1.00 45.19 297 MET A C 1
ATOM 2376 O O . MET A 1 297 ? 21.619 57.546 57.116 1.00 45.19 297 MET A O 1
ATOM 2380 N N . LEU A 1 298 ? 22.268 59.588 56.418 1.00 39.88 298 LEU A N 1
ATOM 2381 C CA . LEU A 1 298 ? 22.340 60.329 57.688 1.00 39.88 298 LEU A CA 1
ATOM 2382 C C . LEU A 1 298 ? 22.273 61.822 57.286 1.00 39.88 298 LEU A C 1
ATOM 2384 O O . LEU A 1 298 ? 22.901 62.206 56.307 1.00 39.88 298 LEU A O 1
ATOM 2388 N N . GLU A 1 299 ? 21.532 62.737 57.901 1.00 38.53 299 GLU A N 1
ATOM 2389 C CA . GLU A 1 299 ? 21.069 62.825 59.277 1.00 38.53 299 GLU A CA 1
ATOM 2390 C C . GLU A 1 299 ? 20.000 63.942 59.360 1.00 38.53 299 GLU A C 1
ATOM 2392 O O . GLU A 1 299 ? 20.029 64.920 58.609 1.00 38.53 299 GLU A O 1
ATOM 2397 N N . GLU A 1 300 ? 19.060 63.761 60.285 1.00 39.44 300 GLU A N 1
ATOM 2398 C CA . GLU A 1 300 ? 18.278 64.772 61.015 1.00 39.44 300 GLU A CA 1
ATOM 2399 C C . GLU A 1 300 ? 19.004 66.136 61.211 1.00 39.44 300 GLU A C 1
ATOM 2401 O O . GLU A 1 300 ? 20.218 66.17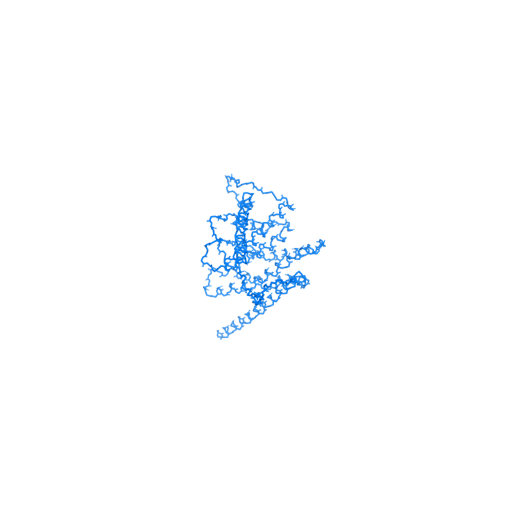7 61.338 1.00 39.44 300 GLU A O 1
ATOM 2406 N N . ASN A 1 301 ? 18.404 67.326 61.338 1.00 34.91 301 ASN A N 1
ATOM 2407 C CA . ASN A 1 301 ? 17.166 67.766 61.989 1.00 34.91 301 ASN A CA 1
ATOM 2408 C C . ASN A 1 301 ? 16.977 69.295 61.703 1.00 34.91 301 ASN A C 1
ATOM 2410 O O . ASN A 1 301 ? 17.851 69.923 61.099 1.00 34.91 301 ASN A O 1
ATOM 2414 N N . PRO A 1 302 ? 15.855 69.918 62.117 1.00 46.34 302 PRO A N 1
ATOM 2415 C CA . PRO A 1 302 ? 15.342 71.185 61.600 1.00 46.34 302 PRO A CA 1
ATOM 2416 C C . PRO A 1 302 ? 15.919 72.410 62.314 1.00 46.34 302 PRO A C 1
ATOM 2418 O O . PRO A 1 302 ? 16.390 72.333 63.446 1.00 46.34 302 PRO A O 1
ATOM 2421 N N . VAL A 1 303 ? 15.784 73.575 61.683 1.00 40.59 303 VAL A N 1
ATOM 2422 C CA . VAL A 1 303 ? 16.053 74.864 62.323 1.00 40.59 303 VAL A CA 1
ATOM 2423 C C . VAL A 1 303 ? 14.852 75.773 62.095 1.00 40.59 303 VAL A C 1
ATOM 2425 O O . VAL A 1 303 ? 14.413 75.972 60.961 1.00 40.59 303 VAL A O 1
ATOM 2428 N N . GLN A 1 304 ? 14.309 76.273 63.203 1.00 37.38 304 GLN A N 1
ATOM 2429 C CA . GLN A 1 304 ? 13.715 77.604 63.236 1.00 37.38 304 GLN A CA 1
ATOM 2430 C C . GLN A 1 304 ? 14.841 78.629 63.164 1.00 37.38 304 GLN A C 1
ATOM 2432 O O . GLN A 1 304 ? 15.766 78.501 63.997 1.00 37.38 304 GLN A O 1
#

pLDDT: mean 72.55, std 19.82, range [32.62, 95.5]

Or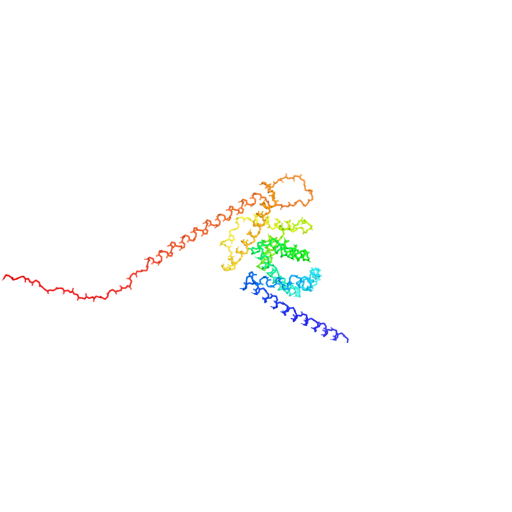ganism: Phaseolus coccineus (NCBI:txid3886)

Mean predicted aligned error: 14.3 Å

Radius of gyration: 29.42 Å; Cα contacts (8 Å, |Δi|>4): 189; chains: 1; bounding box: 61×105×87 Å

Sequence (304 aa):
MEAEEKKRKRREGFDGFERACTFEVELALLVRISHKYGKSGAQVLFSMGILDNLSSGRAMNLQGSLRWVETKLRRDVAVDVDRQRMIITPIMRLVFSLTSLDDTYNFLEVKNKIVHKVIDFVKGHQSLFDQVLSLDIAEADELRMGQINLVVGILSRVWPYEKGDEYGFVQGLFGMMCALLSRDSKSPSFAQSRVSPENQRNSELRLFNLCYSLSSYLYFLVIKKSLRLQPSDASSSYPTSVELQQPTLSLLNFLLSSVTNALERAAEEKSILLNKLVDDIEEVPYFIHPLNCDEDMLEENPVQ

InterPro domains:
  IPR021827 Nucleoporin Nup186/Nup192/Nup205 [PTHR31344] (15-209)

Solvent-accessible surface area (backbone atoms only — not comparable to full-atom values): 17942 Å² total; per-residue (Å²): 110,72,70,56,54,55,51,49,54,51,50,57,53,48,57,55,47,54,54,50,54,52,50,40,53,51,42,52,49,52,37,47,41,29,64,77,47,38,61,64,28,24,49,53,46,54,74,70,40,46,66,60,52,54,71,71,34,68,78,64,62,57,58,79,58,70,78,57,82,85,78,74,64,92,68,63,54,59,57,52,54,52,55,51,49,61,48,51,52,44,51,42,53,38,56,38,51,46,62,61,51,62,82,75,45,90,50,67,69,62,36,49,49,55,42,49,54,50,47,52,50,46,65,76,42,41,74,62,54,52,54,48,46,69,55,58,77,91,78,44,49,76,67,53,46,50,50,39,39,36,53,48,47,39,44,41,68,42,50,80,75,56,86,76,78,88,77,53,57,69,56,31,52,23,47,49,45,44,58,61,48,65,53,65,82,84,60,60,73,88,79,70,61,101,56,58,73,67,62,49,52,54,52,51,52,50,50,49,53,39,53,49,32,52,51,52,29,49,49,45,37,38,73,76,66,65,52,81,67,48,72,59,90,73,86,67,93,65,97,72,72,94,73,76,65,66,58,33,47,50,43,51,52,50,42,52,52,52,52,50,56,50,50,52,52,54,51,51,53,49,50,54,53,50,50,52,52,50,53,62,58,72,65,62,72,88,83,69,81,75,80,84,78,88,82,83,89,83,79,89,82,89,80,134